Protein AF-A0A2V0NTJ4-F1 (afdb_monomer)

Organism: NCBI:txid307507

InterPro domains:
  IPR021825 Protein RETICULATA-related [PF11891] (98-276)

pLDDT: mean 82.0, std 16.99, range [25.09, 96.56]

Secondary structure (DSSP, 8-state):
----PPPPPPPPPPPPPPP--------PPPPPPPP-HHHHHHHHHHHHHHT--GGGS-HHHHHHHHTT-S-HHHHHHHHHHHTSHHHHHHTTSHHHHHHHHH-TTHHHHHHHHHHHHHHHHHHHHHHHHGGGGGGGHHHHHHHHHHHHHHHHHHHHTTS-----S-----TT-HHHHHTTT--SSTTPPPPTTPPPPPHHHHHHHHHHHHHHHHHHHHHHHHHHHHHHHHHHHHHHHH-TT---SSPPP-HHHHHHHHHHHIIIIIHHHHIIIIIIIIIIIIHHHSTT-HHHHHHHHHHHHHHHHHHHHHHHHHHHHHTTSS---

Structure (mmCIF, N/CA/C/O backbone):
data_AF-A0A2V0NTJ4-F1
#
_entry.id   AF-A0A2V0NTJ4-F1
#
loop_
_atom_site.group_PDB
_atom_site.id
_atom_site.type_symbol
_atom_site.label_atom_id
_atom_site.label_alt_id
_atom_site.label_comp_id
_atom_site.label_asym_id
_atom_site.label_entity_id
_atom_site.label_seq_id
_atom_site.pdbx_PDB_ins_code
_atom_site.Cartn_x
_atom_site.Cartn_y
_atom_site.Cartn_z
_atom_site.occupancy
_atom_site.B_iso_or_equiv
_atom_site.auth_seq_id
_atom_site.auth_comp_id
_atom_site.auth_asym_id
_atom_site.auth_atom_id
_atom_site.pdbx_PDB_model_num
ATOM 1 N N . MET A 1 1 ? 5.589 -45.310 86.024 1.00 44.72 1 MET A N 1
ATOM 2 C CA . MET A 1 1 ? 6.482 -45.064 84.869 1.00 44.72 1 MET A CA 1
ATOM 3 C C . MET A 1 1 ? 6.056 -45.963 83.715 1.00 44.72 1 MET A C 1
ATOM 5 O O . MET A 1 1 ? 6.355 -47.148 83.756 1.00 44.72 1 MET A O 1
ATOM 9 N N . ARG A 1 2 ? 5.318 -45.419 82.741 1.00 39.56 2 ARG A N 1
ATOM 10 C CA . ARG A 1 2 ? 5.508 -45.586 81.286 1.00 39.56 2 ARG A CA 1
ATOM 11 C C . ARG A 1 2 ? 4.291 -45.001 80.568 1.00 39.56 2 ARG A C 1
ATOM 13 O O . ARG A 1 2 ? 3.161 -45.425 80.766 1.00 39.56 2 ARG A O 1
ATOM 20 N N . ASP A 1 3 ? 4.610 -43.956 79.826 1.00 37.56 3 ASP A N 1
ATOM 21 C CA . ASP A 1 3 ? 3.784 -43.075 79.018 1.00 37.56 3 ASP A CA 1
ATOM 22 C C . ASP A 1 3 ? 3.406 -43.775 77.696 1.00 37.56 3 ASP A C 1
ATOM 24 O O . ASP A 1 3 ? 4.256 -44.403 77.057 1.00 37.56 3 ASP A O 1
ATOM 28 N N . HIS A 1 4 ? 2.132 -43.707 77.303 1.00 44.69 4 HIS A N 1
ATOM 29 C CA . HIS A 1 4 ? 1.614 -44.261 76.049 1.00 44.69 4 HIS A CA 1
ATOM 30 C C . HIS A 1 4 ? 0.947 -43.155 75.227 1.00 44.69 4 HIS A C 1
ATOM 32 O O . HIS A 1 4 ? -0.274 -43.032 75.166 1.00 44.69 4 HIS A O 1
ATOM 38 N N . SER A 1 5 ? 1.782 -42.375 74.544 1.00 50.34 5 SER A N 1
ATOM 39 C CA . SER A 1 5 ? 1.371 -41.532 73.420 1.00 50.34 5 SER A CA 1
ATOM 40 C C . SER A 1 5 ? 1.322 -42.359 72.115 1.00 50.34 5 SER A C 1
ATOM 42 O O . SER A 1 5 ? 2.284 -43.081 71.827 1.00 50.34 5 SER A O 1
ATOM 44 N N . PRO A 1 6 ? 0.255 -42.284 71.290 1.00 50.00 6 PRO A N 1
ATOM 45 C CA . PRO A 1 6 ? 0.184 -42.992 70.009 1.00 50.00 6 PRO A CA 1
ATOM 46 C C . PRO A 1 6 ? 0.992 -42.290 68.901 1.00 50.00 6 PRO A C 1
ATOM 48 O O . PRO A 1 6 ? 0.957 -41.069 68.761 1.00 50.00 6 PRO A O 1
ATOM 51 N N . ARG A 1 7 ? 1.691 -43.077 68.071 1.00 53.75 7 ARG A N 1
ATOM 52 C CA . ARG A 1 7 ? 2.447 -42.615 66.888 1.00 53.75 7 ARG A CA 1
ATOM 53 C C . ARG A 1 7 ? 1.518 -42.222 65.716 1.00 53.75 7 ARG A C 1
ATOM 55 O O . ARG A 1 7 ? 0.479 -42.861 65.542 1.00 53.75 7 ARG A O 1
ATOM 62 N N . PRO A 1 8 ? 1.899 -41.247 64.866 1.00 44.72 8 PRO A N 1
ATOM 63 C CA . PRO A 1 8 ? 1.116 -40.837 63.696 1.00 44.72 8 PRO A CA 1
ATOM 64 C C . PRO A 1 8 ? 1.224 -41.830 62.518 1.00 44.72 8 PRO A C 1
ATOM 66 O O . PRO A 1 8 ? 2.236 -42.509 62.345 1.00 44.72 8 PRO A O 1
ATOM 69 N N . ARG A 1 9 ? 0.158 -41.907 61.705 1.00 54.16 9 ARG A N 1
ATOM 70 C CA . ARG A 1 9 ? 0.038 -42.761 60.503 1.00 54.16 9 ARG A CA 1
ATOM 71 C C . ARG A 1 9 ? 0.874 -42.227 59.319 1.00 54.16 9 ARG A C 1
ATOM 73 O O . ARG A 1 9 ? 1.017 -41.012 59.198 1.00 54.16 9 ARG A O 1
ATOM 80 N N . PRO A 1 10 ? 1.377 -43.100 58.422 1.00 44.47 10 PRO A N 1
ATOM 81 C CA . PRO A 1 10 ? 2.147 -42.694 57.243 1.00 44.47 10 PRO A CA 1
ATOM 82 C C . PRO A 1 10 ? 1.280 -42.022 56.163 1.00 44.47 10 PRO A C 1
ATOM 84 O O . PRO A 1 10 ? 0.114 -42.371 55.976 1.00 44.47 10 PRO A O 1
ATOM 87 N N . ALA A 1 11 ? 1.873 -41.059 55.452 1.00 47.47 11 ALA A N 1
ATOM 88 C CA . ALA A 1 11 ? 1.247 -40.286 54.379 1.00 47.47 11 ALA A CA 1
ATOM 89 C C . ALA A 1 11 ? 1.015 -41.118 53.101 1.00 47.47 11 ALA A C 1
ATOM 91 O O . ALA A 1 11 ? 1.824 -41.974 52.745 1.00 47.47 11 ALA A O 1
ATOM 92 N N . ALA A 1 12 ? -0.093 -40.840 52.407 1.00 50.81 12 ALA A N 1
ATOM 93 C CA . ALA A 1 12 ? -0.475 -41.482 51.150 1.00 50.81 12 ALA A CA 1
ATOM 94 C C . ALA A 1 12 ? 0.414 -41.029 49.966 1.00 50.81 12 ALA A C 1
ATOM 96 O O . ALA A 1 12 ? 0.868 -39.882 49.953 1.00 50.81 12 ALA A O 1
ATOM 97 N N . PRO A 1 13 ? 0.655 -41.894 48.959 1.00 47.59 13 PRO A N 1
ATOM 98 C CA . PRO A 1 13 ? 1.477 -41.554 47.798 1.00 47.59 13 PRO A CA 1
ATOM 99 C C . PRO A 1 13 ? 0.772 -40.566 46.844 1.00 47.59 13 PRO A C 1
ATOM 101 O O . PRO A 1 13 ? -0.460 -40.553 46.768 1.00 47.59 13 PRO A O 1
ATOM 104 N N . PRO A 1 14 ? 1.531 -39.744 46.091 1.00 45.75 14 PRO A N 1
ATOM 105 C CA . PRO A 1 14 ? 0.965 -38.765 45.167 1.00 45.75 14 PRO A CA 1
ATOM 106 C C . PRO A 1 14 ? 0.351 -39.431 43.918 1.00 45.75 14 PRO A C 1
ATOM 108 O O . PRO A 1 14 ? 0.793 -40.509 43.512 1.00 45.75 14 PRO A O 1
ATOM 111 N N . PRO A 1 15 ? -0.648 -38.791 43.277 1.00 40.62 15 PRO A N 1
ATOM 112 C CA . PRO A 1 15 ? -1.321 -39.345 42.105 1.00 40.62 15 PRO A CA 1
ATOM 113 C C . PRO A 1 15 ? -0.419 -39.384 40.854 1.00 40.62 15 PRO A C 1
ATOM 115 O O . PRO A 1 15 ? 0.510 -38.578 40.727 1.00 40.62 15 PRO A O 1
ATOM 118 N N . PRO A 1 16 ? -0.693 -40.301 39.905 1.00 35.81 16 PRO A N 1
ATOM 119 C CA . PRO A 1 16 ? 0.143 -40.508 38.727 1.00 35.81 16 PRO A CA 1
ATOM 120 C C . PRO A 1 16 ? 0.085 -39.323 37.751 1.00 35.81 16 PRO A C 1
ATOM 122 O O . PRO A 1 16 ? -0.973 -38.760 37.473 1.00 35.81 16 PRO A O 1
ATOM 125 N N . ARG A 1 17 ? 1.251 -38.976 37.189 1.00 33.53 17 ARG A N 1
ATOM 126 C CA . ARG A 1 17 ? 1.402 -38.014 36.087 1.00 33.53 17 ARG A CA 1
ATOM 127 C C . ARG A 1 17 ? 0.717 -38.556 34.829 1.00 33.53 17 ARG A C 1
ATOM 129 O O . ARG A 1 17 ? 1.133 -39.585 34.302 1.00 33.53 17 ARG A O 1
ATOM 136 N N . ALA A 1 18 ? -0.291 -37.843 34.330 1.00 34.22 18 ALA A N 1
ATOM 137 C CA . ALA A 1 18 ? -0.890 -38.125 33.032 1.00 34.22 18 ALA A CA 1
ATOM 138 C C . ALA A 1 18 ? 0.115 -37.813 31.912 1.00 34.22 18 ALA A C 1
ATOM 140 O O . ALA A 1 18 ? 0.613 -36.692 31.791 1.00 34.22 18 ALA A O 1
ATOM 141 N N . ALA A 1 19 ? 0.425 -38.839 31.124 1.00 30.67 19 ALA A N 1
ATOM 142 C CA . ALA A 1 19 ? 1.240 -38.762 29.928 1.00 30.67 19 ALA A CA 1
ATOM 143 C C . ALA A 1 19 ? 0.532 -37.942 28.838 1.00 30.67 19 ALA A C 1
ATOM 145 O O . ALA A 1 19 ? -0.662 -38.103 28.586 1.00 30.67 19 ALA A O 1
ATOM 146 N N . SER A 1 20 ? 1.293 -37.079 28.170 1.00 31.23 20 SER A N 1
ATOM 147 C CA . SER A 1 20 ? 0.878 -36.337 26.986 1.00 31.23 20 SER A CA 1
ATOM 148 C C . SER A 1 20 ? 0.765 -37.273 25.781 1.00 31.23 20 SER A C 1
ATOM 150 O O . SER A 1 20 ? 1.769 -37.593 25.143 1.00 31.23 20 SER A O 1
ATOM 152 N N . SER A 1 21 ? -0.451 -37.690 25.437 1.00 30.53 21 SER A N 1
ATOM 153 C CA . SER A 1 21 ? -0.757 -38.238 24.115 1.00 30.53 21 SER A CA 1
ATOM 154 C C . SER A 1 21 ? -1.102 -37.091 23.166 1.00 30.53 21 SER A C 1
ATOM 156 O O . SER A 1 21 ? -2.160 -36.469 23.278 1.00 30.53 21 SER A O 1
ATOM 158 N N . GLY A 1 22 ? -0.184 -36.798 22.245 1.00 32.66 22 GLY A N 1
ATOM 159 C CA . GLY A 1 22 ? -0.411 -35.884 21.136 1.00 32.66 22 GLY A CA 1
ATOM 160 C C . GLY A 1 22 ? -1.493 -36.420 20.202 1.00 32.66 22 GLY A C 1
ATOM 161 O O . GLY A 1 22 ? -1.327 -37.463 19.579 1.00 32.66 22 GLY A O 1
ATOM 162 N N . GLY A 1 23 ? -2.591 -35.678 20.102 1.00 25.09 23 GLY A N 1
ATOM 163 C CA . GLY A 1 23 ? -3.586 -35.800 19.047 1.00 25.09 23 GLY A CA 1
ATOM 164 C C . GLY A 1 23 ? -3.754 -34.428 18.412 1.00 25.09 23 GLY A C 1
ATOM 165 O O . GLY A 1 23 ? -4.212 -33.494 19.067 1.00 25.09 23 GLY A O 1
ATOM 166 N N . ALA A 1 24 ? -3.325 -34.294 17.159 1.00 32.03 24 ALA A N 1
ATOM 167 C CA . ALA A 1 24 ? -3.489 -33.088 16.364 1.00 32.03 24 ALA A CA 1
ATOM 168 C C . ALA A 1 24 ? -4.985 -32.837 16.110 1.00 32.03 24 ALA A C 1
ATOM 170 O O . ALA A 1 24 ? -5.571 -33.370 15.171 1.00 32.03 24 ALA A O 1
ATOM 171 N N . ALA A 1 25 ? -5.613 -32.036 16.970 1.00 28.50 25 ALA A N 1
ATOM 172 C CA . ALA A 1 25 ? -6.934 -31.490 16.714 1.00 28.50 25 ALA A CA 1
ATOM 173 C C . ALA A 1 25 ? -6.793 -30.370 15.677 1.00 28.50 25 ALA A C 1
ATOM 175 O O . ALA A 1 25 ? -6.191 -29.327 15.940 1.00 28.50 25 ALA A O 1
ATOM 176 N N . ALA A 1 26 ? -7.328 -30.614 14.481 1.00 32.25 26 ALA A N 1
ATOM 177 C CA . ALA A 1 26 ? -7.525 -29.603 13.456 1.00 32.25 26 ALA A CA 1
ATOM 178 C C . ALA A 1 26 ? -8.232 -28.389 14.078 1.00 32.25 26 ALA A C 1
ATOM 180 O O . ALA A 1 26 ? -9.302 -28.523 14.673 1.00 32.25 26 ALA A O 1
ATOM 181 N N . GLY A 1 27 ? -7.596 -27.220 13.976 1.00 28.92 27 GLY A N 1
ATOM 182 C CA . GLY A 1 27 ? -8.078 -25.976 14.560 1.00 28.92 27 GLY A CA 1
ATOM 183 C C . GLY A 1 27 ? -9.465 -25.628 14.036 1.00 28.92 27 GLY A C 1
ATOM 184 O O . GLY A 1 27 ? -9.616 -25.170 12.905 1.00 28.92 27 GLY A O 1
ATOM 185 N N . ALA A 1 28 ? -10.477 -25.839 14.876 1.00 30.61 28 ALA A N 1
ATOM 186 C CA . ALA A 1 28 ? -11.770 -25.207 14.714 1.00 30.61 28 ALA A CA 1
ATOM 187 C C . ALA A 1 28 ? -11.534 -23.694 14.677 1.00 30.61 28 ALA A C 1
ATOM 189 O O . ALA A 1 28 ? -10.907 -23.139 15.583 1.00 30.61 28 ALA A O 1
ATOM 190 N N . ALA A 1 29 ? -11.990 -23.043 13.606 1.00 33.31 29 ALA A N 1
ATOM 191 C CA . ALA A 1 29 ? -11.986 -21.594 13.506 1.00 33.31 29 ALA A CA 1
ATOM 192 C C . ALA A 1 29 ? -12.602 -21.026 14.790 1.00 33.31 29 ALA A C 1
ATOM 194 O O . ALA A 1 29 ? -13.743 -21.355 15.124 1.00 33.31 29 ALA A O 1
ATOM 195 N N . ALA A 1 30 ? -11.823 -20.238 15.533 1.00 33.78 30 ALA A N 1
ATOM 196 C CA . ALA A 1 30 ? -12.308 -19.579 16.732 1.00 33.78 30 ALA A CA 1
ATOM 197 C C . ALA A 1 30 ? -13.546 -18.764 16.346 1.00 33.78 30 ALA A C 1
ATOM 199 O O . ALA A 1 30 ? -13.474 -17.879 15.489 1.00 33.78 30 ALA A O 1
ATOM 200 N N . ALA A 1 31 ? -14.689 -19.114 16.937 1.00 32.94 31 ALA A N 1
ATOM 201 C CA . ALA A 1 31 ? -15.906 -18.337 16.796 1.00 32.94 31 ALA A CA 1
ATOM 202 C C . ALA A 1 31 ? -15.617 -16.882 17.211 1.00 32.94 31 ALA A C 1
ATOM 204 O O . ALA A 1 31 ? -14.805 -16.666 18.121 1.00 32.94 31 ALA A O 1
ATOM 205 N N . PRO A 1 32 ? -16.244 -15.884 16.561 1.00 42.78 32 PRO A N 1
ATOM 206 C CA . PRO A 1 32 ? -16.115 -14.497 16.987 1.00 42.78 32 PRO A CA 1
ATOM 207 C C . PRO A 1 32 ? -16.419 -14.399 18.485 1.00 42.78 32 PRO A C 1
ATOM 209 O O . PRO A 1 32 ? -17.327 -15.071 18.983 1.00 42.78 32 PRO A O 1
ATOM 212 N N . ALA A 1 33 ? -15.621 -13.603 19.204 1.00 47.44 33 ALA A N 1
ATOM 213 C CA . ALA A 1 33 ? -15.800 -13.395 20.635 1.00 47.44 33 ALA A CA 1
ATOM 214 C C . ALA A 1 33 ? -17.271 -13.035 20.930 1.00 47.44 33 ALA A C 1
ATOM 216 O O . ALA A 1 33 ? -17.878 -12.296 20.147 1.00 47.44 33 ALA A O 1
ATOM 217 N N . PRO A 1 34 ? -17.865 -13.560 22.017 1.00 46.47 34 PRO A N 1
ATOM 218 C CA . PRO A 1 34 ? -19.267 -13.314 22.317 1.00 46.47 34 PRO A CA 1
ATOM 219 C C . PRO A 1 34 ? -19.528 -11.810 22.424 1.00 46.47 34 PRO A C 1
ATOM 221 O O . PRO A 1 34 ? -18.776 -11.081 23.076 1.00 46.47 34 PRO A O 1
ATOM 224 N N . ALA A 1 35 ? -20.601 -11.366 21.767 1.00 52.41 35 ALA A N 1
ATOM 225 C CA . ALA A 1 35 ? -21.048 -9.982 21.765 1.00 52.41 35 ALA A CA 1
ATOM 226 C C . ALA A 1 35 ? -21.174 -9.463 23.202 1.00 52.41 35 ALA A C 1
ATOM 228 O O . ALA A 1 35 ? -21.879 -10.048 24.030 1.00 52.41 35 ALA A O 1
ATOM 229 N N . ARG A 1 36 ? -20.507 -8.349 23.509 1.00 63.25 36 ARG A N 1
ATOM 230 C CA . ARG A 1 36 ? -20.641 -7.711 24.818 1.00 63.25 36 ARG A CA 1
ATOM 231 C C . ARG A 1 36 ? -21.935 -6.909 24.832 1.00 63.25 36 ARG A C 1
ATOM 233 O O . ARG A 1 36 ? -22.029 -5.821 24.277 1.00 63.25 36 ARG A O 1
ATOM 240 N N . GLN A 1 37 ? -22.941 -7.456 25.502 1.00 62.06 37 GLN A N 1
ATOM 241 C CA . GLN A 1 37 ? -24.215 -6.795 25.786 1.00 62.06 37 GLN A CA 1
ATOM 242 C C . GLN A 1 37 ? -24.090 -5.323 26.260 1.00 62.06 37 GLN A C 1
ATOM 244 O O . GLN A 1 37 ? -24.872 -4.503 25.774 1.00 62.06 37 GLN A O 1
ATOM 249 N N . PRO A 1 38 ? -23.109 -4.936 27.113 1.00 66.38 38 PRO A N 1
ATOM 250 C CA . PRO A 1 38 ? -22.900 -3.527 27.472 1.00 66.38 38 PRO A CA 1
ATOM 251 C C . PRO A 1 38 ? -22.469 -2.631 26.298 1.00 66.38 38 PRO A C 1
ATOM 253 O O . PRO A 1 38 ? -22.935 -1.496 26.211 1.00 66.38 38 PRO A O 1
ATOM 256 N N . ASP A 1 39 ? -21.661 -3.132 25.360 1.00 76.25 39 ASP A N 1
ATOM 257 C CA . ASP A 1 39 ? -21.191 -2.342 24.211 1.00 76.25 39 ASP A CA 1
ATOM 258 C C . ASP A 1 39 ? -22.338 -2.049 23.236 1.00 76.25 39 ASP A C 1
ATOM 260 O O . ASP A 1 39 ? -22.452 -0.939 22.716 1.00 76.25 39 ASP A O 1
ATOM 264 N N . ARG A 1 40 ? -23.259 -3.008 23.067 1.00 78.31 40 ARG A N 1
ATOM 265 C CA . ARG A 1 40 ? -24.470 -2.830 22.253 1.00 78.31 40 ARG A CA 1
ATOM 266 C C . ARG A 1 40 ? -25.403 -1.763 22.832 1.00 78.31 40 ARG A C 1
ATOM 268 O O . ARG A 1 40 ? -25.917 -0.931 22.087 1.00 78.31 40 ARG A O 1
ATOM 275 N N . ALA A 1 41 ? -25.615 -1.771 24.149 1.00 82.00 41 ALA A N 1
ATOM 276 C CA . ALA A 1 41 ? -26.451 -0.775 24.819 1.00 82.00 41 ALA A CA 1
ATOM 277 C C . ALA A 1 41 ? -25.835 0.633 24.737 1.00 82.00 41 ALA A C 1
ATOM 279 O O . ALA A 1 41 ? -26.536 1.600 24.436 1.00 82.00 41 ALA A O 1
ATOM 280 N N . ALA A 1 42 ? -24.518 0.745 24.934 1.00 84.62 42 ALA A N 1
ATOM 281 C CA . ALA A 1 42 ? -23.805 2.014 24.837 1.00 84.62 42 ALA A CA 1
ATOM 282 C C . ALA A 1 42 ? -23.784 2.574 23.402 1.00 84.62 42 ALA A C 1
ATOM 284 O O . ALA A 1 42 ? -24.001 3.772 23.207 1.00 84.62 42 ALA A O 1
ATOM 285 N N . ALA A 1 43 ? -23.589 1.722 22.390 1.00 84.12 43 ALA A N 1
ATOM 286 C CA . ALA A 1 43 ? -23.671 2.124 20.986 1.00 84.12 43 ALA A CA 1
ATOM 287 C C . ALA A 1 43 ? -25.087 2.599 20.610 1.00 84.12 43 ALA A C 1
ATOM 289 O O . ALA A 1 43 ? -25.235 3.636 19.964 1.00 84.12 43 ALA A O 1
ATOM 290 N N . ALA A 1 44 ? -26.135 1.906 21.073 1.00 85.94 44 ALA A N 1
ATOM 291 C CA . ALA A 1 44 ? -27.523 2.320 20.858 1.00 85.94 44 ALA A CA 1
ATOM 292 C C . ALA A 1 44 ? -27.843 3.675 21.514 1.00 85.94 44 ALA A C 1
ATOM 294 O O . ALA A 1 44 ? -28.480 4.526 20.890 1.00 85.94 44 ALA A O 1
ATOM 295 N N . ALA A 1 45 ? -27.354 3.913 22.735 1.00 87.62 45 ALA A N 1
ATOM 296 C CA . ALA A 1 45 ? -27.506 5.199 23.413 1.00 87.62 45 ALA A CA 1
ATOM 297 C C . ALA A 1 45 ? -26.809 6.341 22.652 1.00 87.62 45 ALA A C 1
ATOM 299 O O . ALA A 1 45 ? -27.368 7.432 22.523 1.00 87.62 45 ALA A O 1
ATOM 300 N N . LEU A 1 46 ? -25.616 6.090 22.098 1.00 89.19 46 LEU A N 1
ATOM 301 C CA . LEU A 1 46 ? -24.911 7.066 21.268 1.00 89.19 46 LEU A CA 1
ATOM 302 C C . LEU A 1 46 ? -25.671 7.365 19.965 1.00 89.19 46 LEU A C 1
ATOM 304 O O . LEU A 1 46 ? -25.841 8.535 19.627 1.00 89.19 46 LEU A O 1
ATOM 308 N N . MET A 1 47 ? -26.179 6.343 19.269 1.00 90.94 47 MET A N 1
ATOM 309 C CA . MET A 1 47 ? -27.007 6.522 18.066 1.00 90.94 47 MET A CA 1
ATOM 310 C C . MET A 1 47 ? -28.256 7.363 18.350 1.00 90.94 47 MET A C 1
ATOM 312 O O . MET A 1 47 ? -28.552 8.294 17.599 1.00 90.94 47 MET A O 1
ATOM 316 N N . ALA A 1 48 ? -28.943 7.091 19.466 1.00 89.31 48 ALA A N 1
ATOM 317 C CA . ALA A 1 48 ? -30.10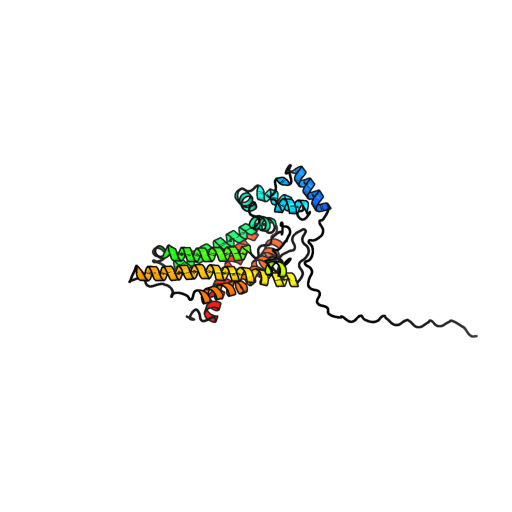5 7.863 19.899 1.00 89.31 48 ALA A CA 1
ATOM 318 C C . ALA A 1 48 ? -29.745 9.328 20.194 1.00 89.31 48 ALA A C 1
ATOM 320 O O . ALA A 1 48 ? -30.452 10.232 19.757 1.00 89.31 48 ALA A O 1
ATOM 321 N N . ARG A 1 49 ? -28.612 9.577 20.867 1.00 90.75 49 ARG A N 1
ATOM 322 C CA . ARG A 1 49 ? -28.128 10.933 21.176 1.00 90.75 49 ARG A CA 1
ATOM 323 C C . ARG A 1 49 ? -27.805 11.748 19.923 1.00 90.75 49 ARG A C 1
ATOM 325 O O . ARG A 1 49 ? -28.051 12.947 19.902 1.00 90.75 49 ARG A O 1
ATOM 332 N N . VAL A 1 50 ? -27.234 11.110 18.903 1.00 89.38 50 VAL A N 1
ATOM 333 C CA . VAL A 1 50 ? -26.859 11.764 17.635 1.00 89.38 50 VAL A CA 1
ATOM 334 C C . VAL A 1 50 ? -28.038 11.793 16.644 1.00 89.38 50 VAL A C 1
ATOM 336 O O . VAL A 1 50 ? -27.948 12.410 15.587 1.00 89.38 50 VAL A O 1
ATOM 339 N N . GLY A 1 51 ? -29.164 11.148 16.971 1.00 87.88 51 GLY A N 1
ATOM 340 C CA . GLY A 1 51 ? -30.343 11.082 16.106 1.00 87.88 51 GLY A CA 1
ATOM 341 C C . GLY A 1 51 ? -30.113 10.283 14.819 1.00 87.88 51 GLY A C 1
ATOM 342 O O . GLY A 1 51 ? -30.786 10.521 13.818 1.00 87.88 51 GLY A O 1
ATOM 343 N N . ARG A 1 52 ? -29.148 9.354 14.812 1.00 87.00 52 ARG A N 1
ATOM 344 C CA . ARG A 1 52 ? -28.799 8.549 13.632 1.00 87.00 52 ARG A CA 1
ATOM 345 C C . ARG A 1 52 ? -29.386 7.143 13.759 1.00 87.00 52 ARG A C 1
ATOM 347 O O . ARG A 1 52 ? -28.966 6.404 14.648 1.00 87.00 52 ARG A O 1
ATOM 354 N N . PRO A 1 53 ? -30.330 6.742 12.887 1.00 87.94 53 PRO A N 1
ATOM 355 C CA . PRO A 1 53 ? -30.870 5.389 12.910 1.00 87.94 53 PRO A CA 1
ATOM 356 C C . PRO A 1 53 ? -29.850 4.382 12.364 1.00 87.94 53 PRO A C 1
ATOM 358 O O . PRO A 1 53 ? -29.026 4.719 11.512 1.00 87.94 53 PRO A O 1
ATOM 361 N N . GLU A 1 54 ? -29.953 3.125 12.796 1.00 82.94 54 GLU A N 1
ATOM 362 C CA . GLU A 1 54 ? -29.052 2.036 12.383 1.00 82.94 54 GLU A CA 1
ATOM 363 C C . GLU A 1 54 ? -29.014 1.846 10.853 1.00 82.94 54 GLU A C 1
ATOM 365 O O . GLU A 1 54 ? -27.951 1.655 10.268 1.00 82.94 54 GLU A O 1
ATOM 370 N N . GLY A 1 55 ? -30.156 2.014 10.176 1.00 83.50 55 GLY A N 1
ATOM 371 C CA . GLY A 1 55 ? -30.252 1.926 8.713 1.00 83.50 55 GLY A CA 1
ATOM 372 C C . GLY A 1 55 ? -29.576 3.067 7.941 1.00 83.50 55 GLY A C 1
ATOM 373 O O . GLY A 1 55 ? -29.511 3.007 6.718 1.00 83.50 55 GLY A O 1
ATOM 374 N N . SER A 1 56 ? -29.076 4.106 8.624 1.00 87.88 56 SER A N 1
ATOM 375 C CA . SER A 1 56 ? -28.289 5.175 7.987 1.00 87.88 56 SER A CA 1
ATOM 376 C C . SER A 1 56 ? -26.827 4.791 7.751 1.00 87.88 56 SER A C 1
ATOM 378 O O . SER A 1 56 ? -26.115 5.510 7.052 1.00 87.88 56 SER A O 1
ATOM 380 N N . PHE A 1 57 ? -26.372 3.681 8.336 1.00 91.06 57 PHE A N 1
ATOM 381 C CA . PHE A 1 57 ? -25.008 3.195 8.192 1.00 91.06 57 PHE A CA 1
ATOM 382 C C . PHE A 1 57 ? -24.882 2.189 7.037 1.00 91.06 57 PHE A C 1
ATOM 384 O O . PHE A 1 57 ? -25.854 1.518 6.681 1.00 91.06 57 PHE A O 1
ATOM 391 N N . PRO A 1 58 ? -23.676 2.029 6.463 1.00 90.81 58 PRO A N 1
ATOM 392 C CA . PRO A 1 58 ? -23.387 0.957 5.520 1.00 90.81 58 PRO A CA 1
ATOM 393 C C . PRO A 1 58 ? -23.774 -0.427 6.081 1.00 90.81 58 PRO A C 1
ATOM 395 O O . PRO A 1 58 ? -23.572 -0.657 7.277 1.00 90.81 58 PRO A O 1
ATOM 398 N N . PRO A 1 59 ? -24.288 -1.363 5.256 1.00 88.88 59 PRO A N 1
ATOM 399 C CA . PRO A 1 59 ? -24.889 -2.613 5.741 1.00 88.88 59 PRO A CA 1
ATOM 400 C C . PRO A 1 59 ? -23.980 -3.472 6.628 1.00 88.88 59 PRO A C 1
ATOM 402 O O . PRO A 1 59 ? -24.427 -4.058 7.609 1.00 88.88 59 PRO A O 1
ATOM 405 N N . ASP A 1 60 ? -22.694 -3.536 6.299 1.00 86.25 60 ASP A N 1
ATOM 406 C CA . ASP A 1 60 ? -21.666 -4.234 7.072 1.00 86.25 60 ASP A CA 1
ATOM 407 C C . ASP A 1 60 ? -21.395 -3.564 8.425 1.00 86.25 60 ASP A C 1
ATOM 409 O O . ASP A 1 60 ? -21.253 -4.251 9.434 1.00 86.25 60 ASP A O 1
ATOM 413 N N . PHE A 1 61 ? -21.373 -2.229 8.474 1.00 89.12 61 PHE A N 1
ATOM 414 C CA . PHE A 1 61 ? -21.182 -1.488 9.722 1.00 89.12 61 PHE A CA 1
ATOM 415 C C . PHE A 1 61 ? -22.418 -1.588 10.624 1.00 89.12 61 PHE A C 1
ATOM 417 O O . PHE A 1 61 ? -22.281 -1.840 11.819 1.00 89.12 61 PHE A O 1
ATOM 424 N N . ALA A 1 62 ? -23.618 -1.487 10.047 1.00 88.62 62 ALA A N 1
ATOM 425 C CA . ALA A 1 62 ? -24.880 -1.713 10.749 1.00 88.62 62 ALA A CA 1
ATOM 426 C C . ALA A 1 62 ? -24.936 -3.125 11.359 1.00 88.62 62 ALA A C 1
ATOM 428 O O . ALA A 1 62 ? -25.167 -3.277 12.558 1.00 88.62 62 ALA A O 1
ATOM 429 N N . ALA A 1 63 ? -24.604 -4.160 10.578 1.00 86.19 63 ALA A N 1
ATOM 430 C CA . ALA A 1 63 ? -24.537 -5.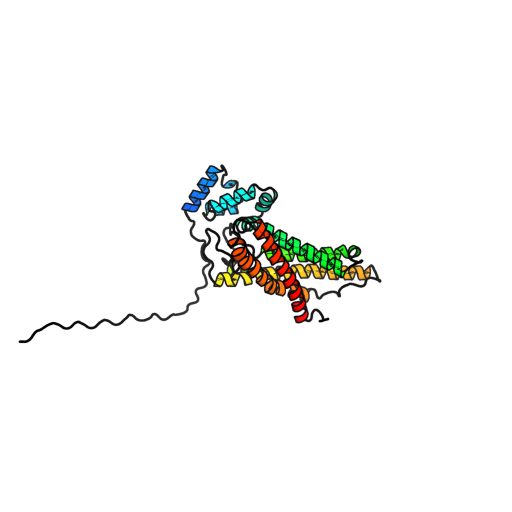536 11.071 1.00 86.19 63 ALA A CA 1
ATOM 431 C C . ALA A 1 63 ? -23.514 -5.708 12.211 1.00 86.19 63 ALA A C 1
ATOM 433 O O . ALA A 1 63 ? -23.763 -6.442 13.172 1.00 86.19 63 ALA A O 1
ATOM 434 N N . ALA A 1 64 ? -22.375 -5.014 12.142 1.00 85.12 64 ALA A N 1
ATOM 435 C CA . ALA A 1 64 ? -21.370 -5.032 13.200 1.00 85.12 64 ALA A CA 1
ATOM 436 C C . ALA A 1 64 ? -21.848 -4.321 14.486 1.00 85.12 64 ALA A C 1
ATOM 438 O O . ALA A 1 64 ? -21.555 -4.803 15.584 1.00 85.12 64 ALA A O 1
ATOM 439 N N . ILE A 1 65 ? -22.628 -3.237 14.374 1.00 86.88 65 ILE A N 1
ATOM 440 C CA . ILE A 1 65 ? -23.303 -2.581 15.510 1.00 86.88 65 ILE A CA 1
ATOM 441 C C . ILE A 1 65 ? -24.335 -3.530 16.133 1.00 86.88 65 ILE A C 1
ATOM 443 O O . ILE A 1 65 ? -24.281 -3.794 17.337 1.00 86.88 65 ILE A O 1
ATOM 447 N N . ALA A 1 66 ? -25.227 -4.110 15.323 1.00 83.94 66 ALA A N 1
ATOM 448 C CA . ALA A 1 66 ? -26.243 -5.059 15.781 1.00 83.94 66 ALA A CA 1
ATOM 449 C C . ALA A 1 66 ? -25.627 -6.271 16.495 1.00 83.94 66 ALA A C 1
ATOM 451 O O . ALA A 1 66 ? -26.134 -6.731 17.523 1.00 83.94 66 ALA A O 1
ATOM 452 N N . GLY A 1 67 ? -24.507 -6.762 15.958 1.00 79.69 67 GLY A N 1
ATOM 453 C CA . GLY A 1 67 ? -23.729 -7.868 16.502 1.00 79.69 67 GLY A CA 1
ATOM 454 C C . GLY A 1 67 ? -22.871 -7.517 17.720 1.00 79.69 67 GLY A C 1
ATOM 455 O O . GLY A 1 67 ? -22.164 -8.395 18.204 1.00 79.69 67 GLY A O 1
ATOM 456 N N . GLY A 1 68 ? -22.890 -6.271 18.211 1.00 78.31 68 GLY A N 1
ATOM 457 C CA . GLY A 1 68 ? -22.101 -5.835 19.369 1.00 78.31 68 GLY A CA 1
ATOM 458 C C . GLY A 1 68 ? -20.584 -5.843 19.140 1.00 78.31 68 GLY A C 1
ATOM 459 O O . GLY A 1 68 ? -19.827 -5.908 20.104 1.00 78.31 68 GLY A O 1
ATOM 460 N N . ARG A 1 69 ? -20.141 -5.813 17.875 1.00 79.19 69 ARG A N 1
ATOM 461 C CA . ARG A 1 69 ? -18.726 -5.714 17.474 1.00 79.19 69 ARG A CA 1
ATOM 462 C C . ARG A 1 69 ? -18.244 -4.263 17.399 1.00 79.19 69 ARG A C 1
ATOM 464 O O . ARG A 1 69 ? -17.044 -4.018 17.441 1.00 79.19 69 ARG A O 1
ATOM 471 N N . VAL A 1 70 ? -19.172 -3.310 17.296 1.00 84.62 70 VAL A N 1
ATOM 472 C CA . VAL A 1 70 ? -18.896 -1.868 17.298 1.00 84.62 70 VAL A CA 1
ATOM 473 C C . VAL A 1 70 ? -19.350 -1.276 18.630 1.00 84.62 70 VAL A C 1
ATOM 475 O O . VAL A 1 70 ? -20.545 -1.205 18.907 1.00 84.62 70 VAL A O 1
ATOM 478 N N . GLY A 1 71 ? -18.387 -0.856 19.450 1.00 84.50 71 GLY A N 1
ATOM 479 C CA . GLY A 1 71 ? -18.639 -0.108 20.683 1.00 84.50 71 GLY A CA 1
ATOM 480 C C . GLY A 1 71 ? -18.838 1.398 20.443 1.00 84.50 71 GLY A C 1
ATOM 481 O O . GLY A 1 71 ? -18.663 1.882 19.319 1.00 84.50 71 GLY A O 1
ATOM 482 N N . PRO A 1 72 ? -19.154 2.172 21.498 1.00 85.25 72 PRO A N 1
ATOM 483 C CA . PRO A 1 72 ? -19.425 3.608 21.390 1.00 85.25 72 PRO A CA 1
ATOM 484 C C . PRO A 1 72 ? -18.228 4.416 20.865 1.00 85.25 72 PRO A C 1
ATOM 486 O O . PRO A 1 72 ? -18.421 5.353 20.098 1.00 85.25 72 PRO A O 1
ATOM 489 N N . GLU A 1 73 ? -16.994 4.042 21.212 1.00 85.69 73 GLU A N 1
ATOM 490 C CA . GLU A 1 73 ? -15.780 4.728 20.738 1.00 85.69 73 GLU A CA 1
ATOM 491 C C . GLU A 1 73 ? -15.589 4.587 19.223 1.00 85.69 73 GLU A C 1
ATOM 493 O O . GLU A 1 73 ? -15.320 5.562 18.522 1.00 85.69 73 GLU A O 1
ATOM 498 N N . LEU A 1 74 ? -15.772 3.370 18.701 1.00 87.31 74 LEU A N 1
ATOM 499 C CA . LEU A 1 74 ? -15.632 3.088 17.274 1.00 87.31 74 LEU A CA 1
ATOM 500 C C . LEU A 1 74 ? -16.761 3.736 16.462 1.00 87.31 74 LEU A C 1
ATOM 502 O O . LEU A 1 74 ? -16.522 4.245 15.368 1.00 87.31 74 LEU A O 1
ATOM 506 N N . LEU A 1 75 ? -17.976 3.762 17.018 1.00 90.31 75 LEU A N 1
ATOM 507 C CA . LEU A 1 75 ? -19.109 4.476 16.438 1.00 90.31 75 LEU A CA 1
ATOM 508 C C . LEU A 1 75 ? -18.871 5.994 16.402 1.00 90.31 75 LEU A C 1
ATOM 510 O O . LEU A 1 75 ? -19.119 6.618 15.374 1.00 90.31 75 LEU A O 1
ATOM 514 N N . GLN A 1 76 ? -18.349 6.590 17.479 1.00 90.88 76 GLN A N 1
ATOM 515 C CA . GLN A 1 76 ? -17.995 8.012 17.492 1.00 90.88 76 GLN A CA 1
ATOM 516 C C . GLN A 1 76 ? -16.944 8.323 16.422 1.00 90.88 76 GLN A C 1
ATOM 518 O O . GLN A 1 76 ? -17.126 9.236 15.622 1.00 90.88 76 GLN A O 1
ATOM 523 N N . ARG A 1 77 ? -15.896 7.498 16.334 1.00 90.19 77 ARG A N 1
ATOM 524 C CA . ARG A 1 77 ? -14.852 7.648 15.317 1.00 90.19 77 ARG A CA 1
ATOM 525 C C . ARG A 1 77 ? -15.398 7.548 13.892 1.00 90.19 77 ARG A C 1
ATOM 527 O O . ARG A 1 77 ? -14.942 8.283 13.021 1.00 90.19 77 ARG A O 1
ATOM 534 N N . TYR A 1 78 ? -16.372 6.671 13.640 1.00 92.88 78 TYR A N 1
ATOM 535 C CA . TYR A 1 78 ? -17.054 6.614 12.345 1.00 92.88 78 TYR A CA 1
ATOM 536 C C . TYR A 1 78 ? -17.720 7.954 12.009 1.00 92.88 78 TYR A C 1
ATOM 538 O O . TYR A 1 78 ? -17.518 8.470 10.912 1.00 92.88 78 TYR A O 1
ATOM 546 N N . LEU A 1 79 ? -18.479 8.526 12.948 1.00 92.94 79 LEU A N 1
ATOM 547 C CA . LEU A 1 79 ? -19.192 9.791 12.747 1.00 92.94 79 LEU A CA 1
ATOM 548 C C . LEU A 1 79 ? -18.222 10.954 12.489 1.00 92.94 79 LEU A C 1
ATOM 550 O O . LEU A 1 79 ? -18.454 11.757 11.584 1.00 92.94 79 LEU A O 1
ATOM 554 N N . ASP A 1 80 ? -17.108 11.001 13.222 1.00 92.31 80 ASP A N 1
ATOM 555 C CA . ASP A 1 80 ? -16.077 12.031 13.059 1.00 92.31 80 ASP A CA 1
ATOM 556 C C . ASP A 1 80 ? -15.401 11.964 11.674 1.00 92.31 80 ASP A C 1
ATOM 558 O O . ASP A 1 80 ? -15.093 12.994 11.069 1.00 92.31 80 ASP A O 1
ATOM 562 N N . LEU A 1 81 ? -15.177 10.751 11.150 1.00 92.62 81 LEU A N 1
ATOM 563 C CA . LEU A 1 81 ? -14.592 10.530 9.822 1.00 92.62 81 LEU A CA 1
ATOM 564 C C . LEU A 1 81 ? -15.600 10.779 8.692 1.00 92.62 81 LEU A C 1
ATOM 566 O O . LEU A 1 81 ? -15.227 11.311 7.646 1.00 92.62 81 LEU A O 1
ATOM 570 N N . GLU A 1 82 ? -16.869 10.414 8.893 1.00 93.06 82 GLU A N 1
ATOM 571 C CA . GLU A 1 82 ? -17.947 10.628 7.920 1.00 93.06 82 GLU A CA 1
ATOM 572 C C . GLU A 1 82 ? -18.198 12.122 7.661 1.00 93.06 82 GLU A C 1
ATOM 574 O O . GLU A 1 82 ? -18.492 12.505 6.530 1.00 93.06 82 GLU A O 1
ATOM 579 N N . GLY A 1 83 ? -18.023 12.975 8.677 1.00 88.62 83 GLY A N 1
ATOM 580 C CA . GLY A 1 83 ? -18.209 14.425 8.560 1.00 88.62 83 GLY A CA 1
ATOM 581 C C . GLY A 1 83 ? -17.193 15.146 7.662 1.00 88.62 83 GLY A C 1
ATOM 582 O O . GLY A 1 83 ? -17.390 16.311 7.321 1.00 88.62 83 GLY A O 1
ATOM 583 N N . GLN A 1 84 ? -16.107 14.485 7.259 1.00 91.94 84 GLN A N 1
ATOM 584 C CA . GLN A 1 84 ? -15.076 15.064 6.396 1.00 91.94 84 GLN A CA 1
ATOM 585 C C . GLN A 1 84 ? -15.380 14.756 4.926 1.00 91.94 84 GLN A C 1
ATOM 587 O O . GLN A 1 84 ? -15.645 13.612 4.583 1.00 91.94 84 GLN A O 1
ATOM 592 N N . LEU A 1 85 ? -15.270 15.734 4.021 1.00 91.75 85 LEU A N 1
ATOM 593 C CA . LEU A 1 85 ? -15.691 15.563 2.619 1.00 91.75 85 LEU A CA 1
ATOM 594 C C . LEU A 1 85 ? -15.015 14.369 1.914 1.00 91.75 85 LEU A C 1
ATOM 596 O O . LEU A 1 85 ? -15.683 13.460 1.424 1.00 91.75 85 LEU A O 1
ATOM 600 N N . VAL A 1 86 ? -13.680 14.366 1.867 1.00 91.38 86 VAL A N 1
ATOM 601 C CA . VAL A 1 86 ? -12.912 13.336 1.146 1.00 91.38 86 VAL A CA 1
ATOM 602 C C . VAL A 1 86 ? -12.925 12.009 1.902 1.00 91.38 86 VAL A C 1
ATOM 604 O O . VAL A 1 86 ? -13.113 10.953 1.300 1.00 91.38 86 VAL A O 1
ATOM 607 N N . VAL A 1 87 ? -12.755 12.046 3.226 1.00 92.81 87 VAL A N 1
ATOM 608 C CA . VAL A 1 87 ? -12.704 10.830 4.048 1.00 92.81 87 VAL A CA 1
ATOM 609 C C . VAL A 1 87 ? -14.079 10.173 4.138 1.00 92.81 87 VAL A C 1
ATOM 611 O O . VAL A 1 87 ? -14.174 8.965 3.954 1.00 92.81 87 VAL A O 1
ATOM 614 N N . GLY A 1 88 ? -15.153 10.941 4.297 1.00 92.56 88 GLY A N 1
ATOM 615 C CA . GLY A 1 88 ? -16.529 10.451 4.255 1.00 92.56 88 GLY A CA 1
ATOM 616 C C . GLY A 1 88 ? -16.882 9.810 2.913 1.00 92.56 88 GLY A C 1
ATOM 617 O O . GLY A 1 88 ? -17.521 8.758 2.880 1.00 92.56 88 GLY A O 1
ATOM 618 N N . TRP A 1 89 ? -16.389 10.357 1.795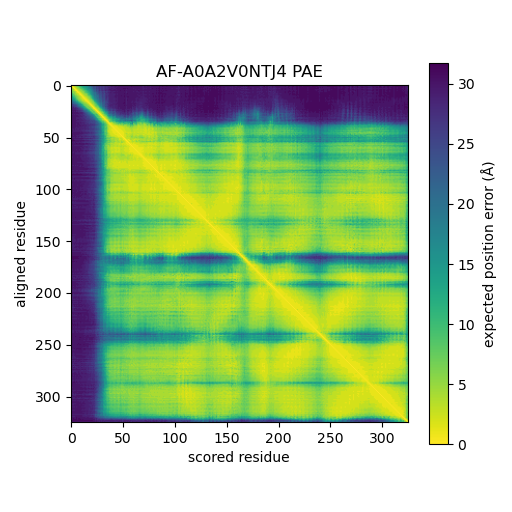 1.00 93.81 89 TRP A N 1
ATOM 619 C CA . TRP A 1 89 ? -16.508 9.689 0.497 1.00 93.81 89 TRP A CA 1
ATOM 620 C C . TRP A 1 89 ? -15.741 8.354 0.456 1.00 93.81 89 TRP A C 1
ATOM 622 O O . TRP A 1 89 ? -16.307 7.345 0.030 1.00 93.81 89 TRP A O 1
ATOM 632 N N . LEU A 1 90 ? -14.500 8.307 0.958 1.00 93.12 90 LEU A N 1
ATOM 633 C CA . LEU A 1 90 ? -13.709 7.068 1.046 1.00 93.12 90 LEU A CA 1
ATOM 634 C C . LEU A 1 90 ? -14.359 6.011 1.953 1.00 93.12 90 LEU A C 1
ATOM 636 O O . LEU A 1 90 ? -14.318 4.821 1.642 1.00 93.12 90 LEU A O 1
ATOM 640 N N . MET A 1 91 ? -15.012 6.431 3.038 1.00 92.44 91 MET A N 1
ATOM 641 C CA . MET A 1 91 ? -15.725 5.562 3.984 1.00 92.44 91 MET A CA 1
ATOM 642 C C . MET A 1 91 ? -16.899 4.802 3.347 1.00 92.44 91 MET A C 1
ATOM 644 O O . MET A 1 91 ? -17.410 3.853 3.945 1.00 92.44 91 MET A O 1
ATOM 648 N N . ARG A 1 92 ? -17.319 5.152 2.123 1.00 90.25 92 ARG A N 1
ATOM 649 C CA . ARG A 1 92 ? -18.307 4.378 1.351 1.00 90.25 92 ARG A CA 1
ATOM 650 C C . ARG A 1 92 ? -17.748 3.036 0.878 1.00 90.25 92 ARG A C 1
ATOM 652 O O . ARG A 1 92 ? -18.514 2.088 0.713 1.00 90.25 92 ARG A O 1
ATOM 659 N N . PHE A 1 93 ? -16.431 2.934 0.704 1.00 90.56 93 PHE A N 1
ATOM 660 C CA . PHE A 1 93 ? -15.760 1.713 0.270 1.00 90.56 93 PHE A CA 1
ATOM 661 C C . PHE A 1 93 ? -15.359 0.861 1.486 1.00 90.56 93 PHE A C 1
ATOM 663 O O . PHE A 1 93 ? -14.603 1.350 2.330 1.00 90.56 93 PHE A O 1
ATOM 670 N N . PRO A 1 94 ? -15.781 -0.417 1.576 1.00 88.44 94 PRO A N 1
ATOM 671 C CA . PRO A 1 94 ? -15.516 -1.259 2.747 1.00 88.44 94 PRO A CA 1
ATOM 672 C C . PRO A 1 94 ? -14.034 -1.333 3.131 1.00 88.44 94 PRO A C 1
ATOM 674 O O . PRO A 1 94 ? -13.679 -1.094 4.280 1.00 88.44 94 PRO A O 1
ATOM 677 N N . GLY A 1 95 ? -13.144 -1.553 2.157 1.00 87.38 95 GLY A N 1
ATOM 678 C CA . GLY A 1 95 ? -11.710 -1.687 2.429 1.00 87.38 95 GLY A CA 1
ATOM 679 C C . GLY A 1 95 ? -11.054 -0.422 2.995 1.00 87.38 95 GLY A C 1
ATOM 680 O O . GLY A 1 95 ? -10.131 -0.533 3.803 1.00 87.38 95 GLY A O 1
ATOM 681 N N . PHE A 1 96 ? -11.526 0.765 2.595 1.00 91.69 96 PHE A N 1
ATOM 682 C CA . PHE A 1 96 ? -11.071 2.034 3.170 1.00 91.69 96 PHE A CA 1
ATOM 683 C C . PHE A 1 96 ? -11.688 2.252 4.546 1.00 91.69 96 PHE A C 1
ATOM 685 O O . PHE A 1 96 ? -10.965 2.585 5.478 1.00 91.69 96 PHE A O 1
ATOM 692 N N . ARG A 1 97 ? -12.995 2.006 4.692 1.00 92.31 97 ARG A N 1
ATOM 693 C CA . ARG A 1 97 ? -13.706 2.139 5.966 1.00 92.31 97 ARG A CA 1
ATOM 694 C C . ARG A 1 97 ? -13.043 1.339 7.082 1.00 92.31 97 ARG A C 1
ATOM 696 O O . ARG A 1 97 ? -12.738 1.899 8.128 1.00 92.31 97 ARG A O 1
ATOM 703 N N . GLU A 1 98 ? -12.755 0.062 6.846 1.00 90.75 98 GLU A N 1
ATOM 704 C CA . GLU A 1 98 ? -12.130 -0.812 7.847 1.00 90.75 98 GLU A CA 1
ATOM 705 C C . GLU A 1 98 ? -10.740 -0.319 8.287 1.00 90.75 98 GLU A C 1
ATOM 707 O O . GLU A 1 98 ? -10.406 -0.421 9.467 1.00 90.75 98 GLU A O 1
ATOM 712 N N . ARG A 1 99 ? -9.947 0.245 7.364 1.00 92.50 99 ARG A N 1
ATOM 713 C CA . ARG A 1 99 ? -8.597 0.778 7.637 1.00 92.50 99 ARG A CA 1
ATOM 714 C C . ARG A 1 99 ? -8.632 2.124 8.334 1.00 92.50 99 ARG A C 1
ATOM 716 O O . ARG A 1 99 ? -7.927 2.312 9.312 1.00 92.50 99 ARG A O 1
ATOM 723 N N . LEU A 1 100 ? -9.469 3.046 7.863 1.00 92.44 100 LEU A N 1
ATOM 724 C CA . LEU A 1 100 ? -9.627 4.383 8.446 1.00 92.44 100 LEU A CA 1
ATOM 725 C C . LEU A 1 100 ? -10.134 4.314 9.889 1.00 92.44 100 LEU A C 1
ATOM 727 O O . LEU A 1 100 ? -9.709 5.089 10.750 1.00 92.44 100 LEU A O 1
ATOM 731 N N . LEU A 1 101 ? -11.022 3.358 10.163 1.00 90.81 101 LEU A N 1
ATOM 732 C CA . LEU A 1 101 ? -11.509 3.082 11.507 1.00 90.81 101 LEU A CA 1
ATOM 733 C C . LEU A 1 101 ? -10.446 2.432 12.393 1.00 90.81 101 LEU A C 1
ATOM 735 O O . LEU A 1 101 ? -10.421 2.714 13.586 1.00 90.81 101 LEU A O 1
ATOM 739 N N . ALA A 1 102 ? -9.567 1.598 11.838 1.00 88.69 102 ALA A N 1
ATOM 740 C CA . ALA A 1 102 ? -8.532 0.896 12.591 1.00 88.69 102 ALA A CA 1
ATOM 741 C C . ALA A 1 102 ? -7.284 1.758 12.844 1.00 88.69 102 ALA A C 1
ATOM 743 O O . ALA A 1 102 ? -6.840 1.880 13.983 1.00 88.69 102 ALA A O 1
ATOM 744 N N . ASP A 1 103 ? -6.762 2.429 11.819 1.00 88.94 103 ASP A N 1
ATOM 745 C CA . ASP A 1 103 ? -5.520 3.203 11.845 1.00 88.94 103 ASP A CA 1
ATOM 746 C C . ASP A 1 103 ? -5.798 4.683 11.510 1.00 88.94 103 ASP A C 1
ATOM 748 O O . ASP A 1 103 ? -6.120 5.018 10.367 1.00 88.94 103 ASP A O 1
ATOM 752 N N . PRO A 1 104 ? -5.703 5.595 12.498 1.00 85.56 104 PRO A N 1
ATOM 753 C CA . PRO A 1 104 ? -6.038 7.006 12.298 1.00 85.56 104 PRO A CA 1
ATOM 754 C C . PRO A 1 104 ? -5.003 7.722 11.424 1.00 85.56 104 PRO A C 1
ATOM 756 O O . PRO A 1 104 ? -5.322 8.717 10.775 1.00 85.56 104 PRO A O 1
ATOM 759 N N . SER A 1 105 ? -3.778 7.200 11.371 1.00 87.75 105 SER A N 1
ATOM 760 C CA . SER A 1 105 ? -2.678 7.733 10.572 1.00 87.75 105 SER A CA 1
ATOM 761 C C . SER A 1 105 ? -2.634 7.123 9.168 1.00 87.75 105 SER A C 1
ATOM 763 O O . SER A 1 105 ? -1.757 7.486 8.384 1.00 87.75 105 SER A O 1
ATOM 765 N N . PHE A 1 106 ? -3.551 6.210 8.823 1.00 92.25 106 PHE A N 1
ATOM 766 C CA . PHE A 1 106 ? -3.496 5.424 7.589 1.00 92.25 106 PHE A CA 1
ATOM 767 C C . PHE A 1 106 ? -3.341 6.282 6.327 1.00 92.25 106 PHE A C 1
ATOM 769 O O . PHE A 1 106 ? -2.441 6.036 5.525 1.00 92.25 106 PHE A O 1
ATOM 776 N N . LEU A 1 107 ? -4.173 7.317 6.152 1.00 93.06 107 LEU A N 1
ATOM 777 C CA . LEU A 1 107 ? -4.095 8.178 4.963 1.00 93.06 107 LEU A CA 1
ATOM 778 C C . LEU A 1 107 ? -2.799 8.974 4.904 1.00 93.06 107 LEU A C 1
ATOM 780 O O . LEU A 1 107 ? -2.273 9.191 3.818 1.00 93.06 107 LEU A O 1
ATOM 784 N N . VAL A 1 108 ? -2.274 9.386 6.057 1.00 92.25 108 VAL A N 1
ATOM 785 C CA . VAL A 1 108 ? -1.002 10.108 6.132 1.00 92.25 108 VAL A CA 1
ATOM 786 C C . VAL A 1 108 ? 0.141 9.179 5.734 1.00 92.25 108 VAL A C 1
ATOM 788 O O . VAL A 1 108 ? 0.917 9.525 4.851 1.00 92.25 108 VAL A O 1
ATOM 791 N N . LYS A 1 109 ? 0.195 7.973 6.309 1.00 92.50 109 LYS A N 1
ATOM 792 C CA . LYS A 1 109 ? 1.167 6.924 5.961 1.00 92.50 109 LYS A CA 1
ATOM 793 C C . LYS A 1 109 ? 1.117 6.580 4.472 1.00 92.50 109 LYS A C 1
ATOM 795 O O . LYS A 1 109 ? 2.154 6.490 3.823 1.00 92.50 109 LYS A O 1
ATOM 800 N N . LEU A 1 110 ? -0.089 6.423 3.925 1.00 94.31 110 LEU A N 1
ATOM 801 C CA . LEU A 1 110 ? -0.304 6.125 2.513 1.00 94.31 110 LEU A CA 1
ATOM 802 C C . LEU A 1 110 ? 0.151 7.277 1.610 1.00 94.31 110 LEU A C 1
ATOM 804 O O . LEU A 1 110 ? 0.853 7.038 0.633 1.00 94.31 110 LEU A O 1
ATOM 808 N N . ALA A 1 111 ? -0.221 8.516 1.940 1.00 94.25 111 ALA A N 1
ATOM 809 C CA . ALA A 1 111 ? 0.165 9.697 1.175 1.00 94.25 111 ALA A CA 1
ATOM 810 C C . ALA A 1 111 ? 1.681 9.925 1.203 1.00 94.25 111 ALA A C 1
ATOM 812 O O . ALA A 1 111 ? 2.266 10.254 0.175 1.00 94.25 111 ALA A O 1
ATOM 813 N N . ILE A 1 112 ? 2.316 9.711 2.359 1.00 94.00 112 ILE A N 1
ATOM 814 C CA . ILE A 1 112 ? 3.772 9.741 2.510 1.00 94.00 112 ILE A CA 1
ATOM 815 C C . ILE A 1 112 ? 4.413 8.703 1.591 1.00 94.00 112 ILE A C 1
ATOM 817 O O . ILE A 1 112 ? 5.283 9.054 0.803 1.00 94.00 112 ILE A O 1
ATOM 821 N N . GLU A 1 113 ? 3.974 7.446 1.666 1.00 93.12 113 GLU A N 1
ATOM 822 C CA . GLU A 1 113 ? 4.576 6.363 0.888 1.00 93.12 113 GLU A CA 1
ATOM 823 C C . GLU A 1 113 ? 4.454 6.602 -0.614 1.00 93.12 113 GLU A C 1
ATOM 825 O O . GLU A 1 113 ? 5.446 6.583 -1.334 1.00 93.12 113 GLU A O 1
ATOM 830 N N . VAL A 1 114 ? 3.238 6.893 -1.075 1.00 94.31 114 VAL A N 1
ATOM 831 C CA . VAL A 1 114 ? 2.957 7.170 -2.484 1.00 94.31 114 VAL A CA 1
ATOM 832 C C . VAL A 1 114 ? 3.694 8.426 -2.951 1.00 94.31 114 VAL A C 1
ATOM 834 O O . VAL A 1 114 ? 4.230 8.450 -4.057 1.00 94.31 114 VAL A O 1
ATOM 837 N N . GLY A 1 115 ? 3.761 9.462 -2.111 1.00 94.06 115 GLY A N 1
ATOM 838 C CA . GLY A 1 115 ? 4.492 10.691 -2.405 1.00 94.06 115 GLY A CA 1
ATOM 839 C C . GLY A 1 115 ? 5.991 10.447 -2.575 1.00 94.06 115 GLY A C 1
ATOM 840 O O . GLY A 1 115 ? 6.566 10.865 -3.579 1.00 94.06 115 GLY A O 1
ATOM 841 N N . ILE A 1 116 ? 6.619 9.723 -1.641 1.00 92.94 116 ILE A N 1
ATOM 842 C CA . ILE A 1 116 ? 8.026 9.307 -1.755 1.00 92.94 116 ILE A CA 1
ATOM 843 C C . ILE A 1 116 ? 8.212 8.467 -3.021 1.00 92.94 116 ILE A C 1
ATOM 845 O O . ILE A 1 116 ? 9.131 8.727 -3.798 1.00 92.94 116 ILE A O 1
ATOM 849 N N . GLY A 1 117 ? 7.336 7.491 -3.249 1.00 90.75 117 GLY A N 1
ATOM 850 C CA . GLY A 1 117 ? 7.347 6.604 -4.406 1.00 90.75 117 GLY A CA 1
ATOM 851 C C . GLY A 1 117 ? 7.382 7.353 -5.732 1.00 90.75 117 GLY A C 1
ATOM 852 O O . GLY A 1 117 ? 8.325 7.214 -6.512 1.00 90.75 117 GLY A O 1
ATOM 853 N N . ILE A 1 118 ? 6.404 8.233 -5.954 1.00 92.81 118 ILE A N 1
ATOM 854 C CA . ILE A 1 118 ? 6.315 9.055 -7.165 1.00 92.81 118 ILE A CA 1
ATOM 855 C C . ILE A 1 118 ? 7.550 9.953 -7.298 1.00 92.81 118 ILE A C 1
ATOM 857 O O . ILE A 1 118 ? 8.204 9.938 -8.340 1.00 92.81 118 ILE A O 1
ATOM 861 N N . CYS A 1 119 ? 7.914 10.706 -6.257 1.00 93.31 119 CYS A N 1
ATOM 862 C CA . CYS A 1 119 ? 9.036 11.647 -6.319 1.00 93.31 119 CYS A CA 1
ATOM 863 C C . CYS A 1 119 ? 10.367 10.947 -6.613 1.00 93.31 119 CYS A C 1
ATOM 865 O O . CYS A 1 119 ? 11.136 11.403 -7.463 1.00 93.31 119 CYS A O 1
ATOM 867 N N . THR A 1 120 ? 10.637 9.825 -5.945 1.00 90.56 120 THR A N 1
ATOM 868 C CA . THR A 1 120 ? 11.882 9.066 -6.128 1.00 90.56 120 THR A CA 1
ATOM 869 C C . THR A 1 120 ? 11.933 8.397 -7.497 1.00 90.56 120 THR A C 1
ATOM 871 O O . THR A 1 120 ? 12.981 8.427 -8.143 1.00 90.56 120 THR A O 1
ATOM 874 N N . LYS A 1 121 ? 10.813 7.855 -7.993 1.00 91.12 121 LYS A N 1
ATOM 875 C CA . LYS A 1 121 ? 10.747 7.254 -9.331 1.00 91.12 121 LYS A CA 1
ATOM 876 C C . LYS A 1 121 ? 10.867 8.283 -10.440 1.00 91.12 121 LYS A C 1
ATOM 878 O O . LYS A 1 121 ? 11.690 8.088 -11.328 1.00 91.12 121 LYS A O 1
ATOM 883 N N . CYS A 1 122 ? 10.137 9.392 -10.361 1.00 92.12 122 CYS A N 1
ATOM 884 C CA . CYS A 1 122 ? 10.257 10.481 -11.329 1.00 92.12 122 CYS A CA 1
ATOM 885 C C . CYS A 1 122 ? 11.684 11.037 -11.363 1.00 92.12 122 CYS A C 1
ATOM 887 O O . CYS A 1 122 ? 12.244 11.203 -12.442 1.00 92.12 122 CYS A O 1
ATOM 889 N N . THR A 1 123 ? 12.303 11.253 -10.196 1.00 92.19 123 THR A N 1
ATOM 890 C CA . THR A 1 123 ? 13.704 11.694 -10.115 1.00 92.19 123 THR A CA 1
ATOM 891 C C . THR A 1 123 ? 14.643 10.680 -10.763 1.00 92.19 123 THR A C 1
ATOM 893 O O . THR A 1 123 ? 15.474 11.057 -11.582 1.00 92.19 123 THR A O 1
ATOM 896 N N . ALA A 1 124 ? 14.494 9.387 -10.459 1.00 88.62 124 ALA A N 1
ATOM 897 C CA . ALA A 1 124 ? 15.341 8.345 -11.033 1.00 88.62 124 ALA A CA 1
ATOM 898 C C . ALA A 1 124 ? 15.207 8.245 -12.562 1.00 88.62 124 ALA A C 1
ATOM 900 O O . ALA A 1 124 ? 16.213 8.093 -13.255 1.00 88.62 124 ALA A O 1
ATOM 901 N N . GLU A 1 125 ? 13.986 8.343 -13.091 1.00 89.44 125 GLU A N 1
ATOM 902 C CA . GLU A 1 125 ? 13.722 8.353 -14.534 1.00 89.44 125 GLU A CA 1
ATOM 903 C C . GLU A 1 125 ? 14.310 9.604 -15.201 1.00 89.44 125 GLU A C 1
ATOM 905 O O . GLU A 1 125 ? 14.976 9.495 -16.231 1.00 89.44 125 GLU A O 1
ATOM 910 N N . LEU A 1 126 ? 14.147 10.780 -14.585 1.00 91.44 126 LEU A N 1
ATOM 911 C CA . LEU A 1 126 ? 14.717 12.034 -15.076 1.00 91.44 126 LEU A CA 1
ATOM 912 C C . LEU A 1 126 ? 16.248 11.984 -15.113 1.00 91.44 126 LEU A C 1
ATOM 914 O O . LEU A 1 126 ? 16.850 12.333 -16.126 1.00 91.44 126 LEU A O 1
ATOM 918 N N . THR A 1 127 ? 16.885 11.500 -14.044 1.00 90.25 127 THR A N 1
ATOM 919 C CA . THR A 1 127 ? 18.347 11.375 -13.971 1.00 90.25 127 THR A CA 1
ATOM 920 C C . THR A 1 127 ? 18.890 10.373 -14.986 1.00 90.25 127 THR A C 1
ATOM 922 O O . THR A 1 127 ? 19.924 10.633 -15.593 1.00 90.25 127 THR A O 1
ATOM 925 N N . LYS A 1 128 ? 18.217 9.233 -15.191 1.00 86.38 128 LYS A N 1
ATOM 926 C CA . LYS A 1 128 ? 18.692 8.202 -16.126 1.00 86.38 128 LYS A CA 1
ATOM 927 C C . LYS A 1 128 ? 18.500 8.578 -17.593 1.00 86.38 128 LYS A C 1
ATOM 929 O O . LYS A 1 128 ? 19.342 8.223 -18.409 1.00 86.38 128 LYS A O 1
ATOM 934 N N . ARG A 1 129 ? 17.397 9.250 -17.930 1.00 86.31 129 ARG A N 1
ATOM 935 C CA . ARG A 1 129 ? 17.045 9.582 -19.322 1.00 86.31 129 ARG A CA 1
ATOM 936 C C . ARG A 1 129 ? 17.594 10.931 -19.771 1.00 86.31 129 ARG A C 1
ATOM 938 O O . ARG A 1 129 ? 17.813 11.128 -20.963 1.00 86.31 129 ARG A O 1
ATOM 945 N N . GLY A 1 130 ? 17.814 11.860 -18.839 1.00 89.94 130 GLY A N 1
ATOM 946 C CA . GLY A 1 130 ? 18.344 13.188 -19.133 1.00 89.94 130 GLY A CA 1
ATOM 947 C C . GLY A 1 130 ? 17.532 13.889 -20.238 1.00 89.94 130 GLY A C 1
ATOM 948 O O . GLY A 1 130 ? 16.315 14.019 -20.092 1.00 89.94 130 GLY A O 1
ATOM 949 N N . PRO A 1 131 ? 18.154 14.300 -21.360 1.00 89.25 131 PRO A N 1
ATOM 950 C CA . PRO A 1 131 ? 17.453 14.956 -22.470 1.00 89.25 131 PRO A CA 1
ATOM 951 C C . PRO A 1 131 ? 16.323 14.127 -23.101 1.00 89.25 131 PRO A C 1
ATOM 953 O O . PRO A 1 131 ? 15.365 14.700 -23.614 1.00 89.25 131 PRO A O 1
ATOM 956 N N . ALA A 1 132 ? 16.399 12.792 -23.044 1.00 83.06 132 ALA A N 1
ATOM 957 C CA . ALA A 1 132 ? 15.393 11.894 -23.621 1.00 83.06 132 ALA A CA 1
ATOM 958 C C . ALA A 1 132 ? 14.142 11.726 -22.738 1.00 83.06 132 ALA A C 1
ATOM 960 O O . ALA A 1 132 ? 13.181 11.072 -23.132 1.00 83.06 132 ALA A O 1
ATOM 961 N N . PHE A 1 133 ? 14.108 12.323 -21.540 1.00 87.94 133 PHE A N 1
ATOM 962 C CA . PHE A 1 133 ? 12.975 12.179 -20.623 1.00 87.94 133 PHE A CA 1
ATOM 963 C C . PHE A 1 133 ? 11.639 12.592 -21.263 1.00 87.94 133 PHE A C 1
ATOM 965 O O . PHE A 1 133 ? 10.648 11.875 -21.144 1.00 87.94 133 PHE A O 1
ATOM 972 N N . GLY A 1 134 ? 11.617 13.721 -21.980 1.00 87.00 134 GLY A N 1
ATOM 973 C CA . GLY A 1 134 ? 10.402 14.235 -22.620 1.00 87.00 134 GLY A CA 1
ATOM 974 C C . GLY A 1 134 ? 9.915 13.393 -23.805 1.00 87.00 134 GLY A C 1
ATOM 975 O O . GLY A 1 134 ? 8.714 13.318 -24.047 1.00 87.00 134 GLY A O 1
ATOM 976 N N . SER A 1 135 ? 10.821 12.729 -24.528 1.00 85.19 135 SER A N 1
ATOM 977 C CA . SER A 1 135 ? 10.477 11.869 -25.668 1.00 85.19 135 SER A CA 1
ATOM 978 C C . SER A 1 135 ? 10.116 10.437 -25.256 1.00 85.19 135 SER A C 1
ATOM 980 O O . SER A 1 135 ? 9.598 9.672 -26.068 1.00 85.19 135 SER A O 1
ATOM 982 N N . GLU A 1 136 ? 10.357 10.060 -24.002 1.00 85.81 136 GLU A N 1
ATOM 983 C CA . GLU A 1 136 ? 10.120 8.718 -23.452 1.00 85.81 136 GLU A CA 1
ATOM 984 C C . GLU A 1 136 ? 9.084 8.716 -22.312 1.00 85.81 136 GLU A C 1
ATOM 986 O O . GLU A 1 136 ? 9.103 7.852 -21.432 1.00 85.81 136 GLU A O 1
ATOM 991 N N . LEU A 1 137 ? 8.163 9.689 -22.313 1.00 87.88 137 LEU A N 1
ATOM 992 C CA . LEU A 1 137 ? 7.144 9.843 -21.265 1.00 87.88 137 LEU A CA 1
ATOM 993 C C . LEU A 1 137 ? 6.201 8.640 -21.129 1.00 87.88 137 LEU A C 1
ATOM 995 O O . LEU A 1 137 ? 5.691 8.396 -20.040 1.00 87.88 137 LEU A O 1
ATOM 999 N N . ASP A 1 138 ? 5.984 7.879 -22.197 1.00 81.81 138 ASP A N 1
ATOM 1000 C CA . ASP A 1 138 ? 5.245 6.613 -22.189 1.00 81.81 138 ASP A CA 1
ATOM 1001 C C . ASP A 1 138 ? 5.903 5.572 -21.270 1.00 81.81 138 ASP A C 1
ATOM 1003 O O . ASP A 1 138 ? 5.240 4.997 -20.402 1.00 81.81 138 ASP A O 1
ATOM 1007 N N . PHE A 1 139 ? 7.218 5.386 -21.388 1.00 82.00 139 PHE A N 1
ATOM 1008 C CA . PHE A 1 139 ? 7.976 4.495 -20.510 1.00 82.00 139 PHE A CA 1
ATOM 1009 C C . PHE A 1 139 ? 8.033 5.008 -19.073 1.00 82.00 139 PHE A C 1
ATOM 1011 O O . PHE A 1 139 ? 7.890 4.229 -18.129 1.00 82.00 139 PHE A O 1
ATOM 1018 N N . VAL A 1 140 ? 8.218 6.320 -18.898 1.00 86.50 140 VAL A N 1
ATOM 1019 C CA . VAL A 1 140 ? 8.223 6.945 -17.569 1.00 86.50 140 VAL A CA 1
ATOM 1020 C C . VAL A 1 140 ? 6.872 6.734 -16.885 1.00 86.50 140 VAL A C 1
ATOM 1022 O O . VAL A 1 140 ? 6.830 6.290 -15.739 1.00 86.50 140 VAL A O 1
ATOM 1025 N N . ALA A 1 141 ? 5.764 6.980 -17.588 1.00 86.50 141 ALA A N 1
ATOM 1026 C CA . ALA A 1 141 ? 4.417 6.806 -17.054 1.00 86.50 141 ALA A CA 1
ATOM 1027 C C . ALA A 1 141 ? 4.136 5.346 -16.665 1.00 86.50 141 ALA A C 1
ATOM 1029 O O . ALA A 1 141 ? 3.612 5.099 -15.577 1.00 86.50 141 ALA A O 1
ATOM 1030 N N . ALA A 1 142 ? 4.530 4.378 -17.501 1.00 82.69 142 ALA A N 1
ATOM 1031 C CA . ALA A 1 142 ? 4.382 2.955 -17.195 1.00 82.69 142 ALA A CA 1
ATOM 1032 C C . ALA A 1 142 ? 5.168 2.550 -15.932 1.00 82.69 142 ALA A C 1
ATOM 1034 O O . ALA A 1 142 ? 4.626 1.884 -15.044 1.00 82.69 142 ALA A O 1
ATOM 1035 N N . ASN A 1 143 ? 6.417 3.009 -15.807 1.00 84.12 143 ASN A N 1
ATOM 1036 C CA . ASN A 1 143 ? 7.271 2.717 -14.653 1.00 84.12 143 ASN A CA 1
ATOM 1037 C C . ASN A 1 143 ? 6.753 3.364 -13.361 1.00 84.12 143 ASN A C 1
ATOM 1039 O O . ASN A 1 143 ? 6.760 2.726 -12.303 1.00 84.12 143 ASN A O 1
ATOM 1043 N N . VAL A 1 144 ? 6.278 4.611 -13.437 1.00 89.00 144 VAL A N 1
ATOM 1044 C CA . VAL A 1 144 ? 5.695 5.329 -12.293 1.00 89.00 144 VAL A CA 1
ATOM 1045 C C . VAL A 1 144 ? 4.390 4.670 -11.843 1.00 89.00 144 VAL A C 1
ATOM 1047 O O . VAL A 1 144 ? 4.197 4.479 -10.644 1.00 89.00 144 VAL A O 1
ATOM 1050 N N . LEU A 1 145 ? 3.521 4.257 -12.771 1.00 86.38 145 LEU A N 1
ATOM 1051 C CA . LEU A 1 145 ? 2.272 3.566 -12.438 1.00 86.38 145 LEU A CA 1
ATOM 1052 C C . LEU A 1 145 ? 2.524 2.231 -11.724 1.00 86.38 145 LEU A C 1
ATOM 1054 O O . LEU A 1 145 ? 1.874 1.931 -10.722 1.00 86.38 145 LEU A O 1
ATOM 1058 N N . MET A 1 146 ? 3.480 1.436 -12.210 1.00 83.12 146 MET A N 1
ATOM 1059 C CA . MET A 1 146 ? 3.851 0.174 -11.565 1.00 83.12 146 MET A CA 1
ATOM 1060 C C . MET A 1 146 ? 4.353 0.405 -10.134 1.00 83.12 146 MET A C 1
ATOM 1062 O O . MET A 1 146 ? 3.951 -0.310 -9.214 1.00 83.12 146 MET A O 1
ATOM 1066 N N . ALA A 1 147 ? 5.207 1.413 -9.939 1.00 86.88 147 ALA A N 1
ATOM 1067 C CA . ALA A 1 147 ? 5.709 1.769 -8.618 1.00 86.88 147 ALA A CA 1
ATOM 1068 C C . ALA A 1 147 ? 4.583 2.227 -7.684 1.00 86.88 147 ALA A C 1
ATOM 1070 O O . ALA A 1 147 ? 4.488 1.733 -6.567 1.00 86.88 147 ALA A O 1
ATOM 1071 N N . LEU A 1 148 ? 3.668 3.065 -8.178 1.00 90.19 148 LEU A N 1
ATOM 1072 C CA . LEU A 1 148 ? 2.511 3.540 -7.425 1.00 90.19 148 LEU A CA 1
ATOM 1073 C C . LEU A 1 148 ? 1.655 2.387 -6.878 1.00 90.19 148 LEU A C 1
ATOM 1075 O O . LEU A 1 148 ? 1.250 2.410 -5.716 1.00 90.19 148 LEU A O 1
ATOM 1079 N N . ILE A 1 149 ? 1.388 1.371 -7.704 1.00 87.25 149 ILE A N 1
ATOM 1080 C CA . ILE A 1 149 ? 0.622 0.188 -7.288 1.00 87.25 149 ILE A CA 1
ATOM 1081 C C . ILE A 1 149 ? 1.371 -0.580 -6.194 1.00 87.25 149 ILE A C 1
ATOM 1083 O O . ILE A 1 149 ? 0.763 -0.984 -5.201 1.00 87.25 149 ILE A O 1
ATOM 1087 N N . ALA A 1 150 ? 2.680 -0.782 -6.359 1.00 86.94 150 ALA A N 1
ATOM 1088 C CA . ALA A 1 150 ? 3.498 -1.486 -5.377 1.00 86.94 150 ALA A CA 1
ATOM 1089 C C . ALA A 1 150 ? 3.543 -0.737 -4.034 1.00 86.94 150 ALA A C 1
ATOM 1091 O O . ALA A 1 150 ? 3.270 -1.338 -2.994 1.00 86.94 150 ALA A O 1
ATOM 1092 N N . ASP A 1 151 ? 3.805 0.569 -4.067 1.00 90.56 151 ASP A N 1
ATOM 1093 C CA . ASP A 1 151 ? 3.892 1.433 -2.888 1.00 90.56 151 ASP A CA 1
ATOM 1094 C C . ASP A 1 151 ? 2.554 1.478 -2.143 1.00 90.56 151 ASP A C 1
ATOM 1096 O O . ASP A 1 151 ? 2.503 1.265 -0.930 1.00 90.56 151 ASP A O 1
ATOM 1100 N N . PHE A 1 152 ? 1.442 1.626 -2.873 1.00 92.19 152 PHE A N 1
ATOM 1101 C CA . PHE A 1 152 ? 0.104 1.528 -2.294 1.00 92.19 152 PHE A CA 1
ATOM 1102 C C . PHE A 1 152 ? -0.099 0.184 -1.584 1.00 92.19 152 PHE A C 1
ATOM 1104 O O . PHE A 1 152 ? -0.543 0.155 -0.437 1.00 92.19 152 PHE A O 1
ATOM 1111 N N . MET A 1 153 ? 0.240 -0.937 -2.230 1.00 89.25 153 MET A N 1
ATOM 1112 C CA . MET A 1 153 ? -0.001 -2.277 -1.678 1.00 89.25 153 MET A CA 1
ATOM 1113 C C . MET A 1 153 ? 0.875 -2.598 -0.462 1.00 89.25 153 MET A C 1
ATOM 1115 O O . MET A 1 153 ? 0.429 -3.323 0.433 1.00 89.25 153 MET A O 1
ATOM 1119 N N . LEU A 1 154 ? 2.077 -2.023 -0.385 1.00 86.44 154 LEU A N 1
ATOM 1120 C CA . LEU A 1 154 ? 2.973 -2.146 0.767 1.00 86.44 154 LEU A CA 1
ATOM 1121 C C . LEU A 1 154 ? 2.446 -1.438 2.016 1.00 86.44 154 LEU A C 1
ATOM 1123 O O . LEU A 1 154 ? 2.730 -1.883 3.126 1.00 86.44 154 LEU A O 1
ATOM 1127 N N . VAL A 1 155 ? 1.642 -0.384 1.859 1.00 89.31 155 VAL A N 1
ATOM 1128 C CA . VAL A 1 155 ? 0.926 0.236 2.986 1.00 89.31 155 VAL A CA 1
ATOM 1129 C C . VAL A 1 155 ? -0.415 -0.442 3.224 1.00 89.31 155 VAL A C 1
ATOM 1131 O O . VAL A 1 155 ? -0.786 -0.707 4.362 1.00 89.31 155 VAL A O 1
ATOM 1134 N N . TRP A 1 156 ? -1.145 -0.747 2.154 1.00 91.12 156 TRP A N 1
ATOM 1135 C CA . TRP A 1 156 ? -2.520 -1.231 2.211 1.00 91.12 156 TRP A CA 1
ATOM 1136 C C . TRP A 1 156 ? -2.660 -2.599 2.877 1.00 91.12 156 TRP A C 1
ATOM 1138 O O . TRP A 1 156 ? -3.608 -2.822 3.636 1.00 91.12 156 TRP A O 1
ATOM 1148 N N . LEU A 1 157 ? -1.762 -3.537 2.564 1.00 87.19 157 LEU A N 1
ATOM 1149 C CA . LEU A 1 157 ? -1.871 -4.916 3.042 1.00 87.19 157 LEU A CA 1
ATOM 1150 C C . LEU A 1 157 ? -1.475 -5.085 4.515 1.00 87.19 157 LEU A C 1
ATOM 1152 O O . LEU A 1 157 ? -2.189 -5.810 5.203 1.00 87.19 157 LEU A O 1
ATOM 1156 N N . PRO A 1 158 ? -0.414 -4.429 5.022 1.00 85.06 158 PRO A N 1
ATOM 1157 C CA . PRO A 1 158 ? -0.072 -4.473 6.442 1.00 85.06 158 PRO A CA 1
ATOM 1158 C C . PRO A 1 158 ? -0.902 -3.527 7.315 1.00 85.06 158 PRO A C 1
ATOM 1160 O O . PRO A 1 158 ? -0.807 -3.617 8.537 1.00 85.06 158 PRO A O 1
ATOM 1163 N N . ALA A 1 159 ? -1.670 -2.604 6.721 1.00 87.31 159 ALA A N 1
ATOM 1164 C CA . ALA A 1 159 ? -2.517 -1.689 7.478 1.00 87.31 159 ALA A CA 1
ATOM 1165 C C . ALA A 1 159 ? -3.550 -2.469 8.313 1.00 87.31 159 ALA A C 1
ATOM 1167 O O . ALA A 1 159 ? -4.261 -3.309 7.750 1.00 87.31 159 ALA A O 1
ATOM 1168 N N . PRO A 1 160 ? -3.671 -2.175 9.621 1.00 85.56 160 PRO A N 1
ATOM 1169 C CA . PRO A 1 160 ? -4.675 -2.788 10.480 1.00 85.56 160 PRO A CA 1
ATOM 1170 C C . PRO A 1 160 ? -6.093 -2.585 9.935 1.00 85.56 160 PRO A C 1
ATOM 1172 O O . PRO A 1 160 ? -6.419 -1.510 9.428 1.00 85.56 160 PRO A O 1
ATOM 1175 N N . THR A 1 161 ? -6.955 -3.590 10.087 1.00 86.56 161 THR A N 1
ATOM 1176 C CA . THR A 1 161 ? -8.377 -3.509 9.724 1.00 86.56 161 THR A CA 1
ATOM 1177 C C . THR A 1 161 ? -9.288 -3.954 10.864 1.00 86.56 161 THR A C 1
ATOM 1179 O O . THR A 1 161 ? -8.928 -4.827 11.656 1.00 86.56 161 THR A O 1
ATOM 1182 N N . PHE A 1 162 ? -10.479 -3.356 10.949 1.00 81.12 162 PHE A N 1
ATOM 1183 C CA . PHE A 1 162 ? -11.597 -3.932 11.698 1.00 81.12 162 PHE A CA 1
ATOM 1184 C C . PHE A 1 162 ? -12.363 -4.888 10.781 1.00 81.12 162 PHE A C 1
ATOM 1186 O O . PHE A 1 162 ? -12.845 -4.467 9.737 1.00 81.12 162 PHE A O 1
ATOM 1193 N N . ALA A 1 163 ? -12.528 -6.154 11.168 1.00 71.62 163 ALA A N 1
ATOM 1194 C CA . ALA A 1 163 ? -13.368 -7.091 10.420 1.00 71.62 163 ALA A CA 1
ATOM 1195 C C . ALA A 1 163 ? -14.859 -6.785 10.671 1.00 71.62 163 ALA A C 1
ATOM 1197 O O . ALA A 1 163 ? -15.473 -7.327 11.594 1.00 71.62 163 ALA A O 1
ATOM 1198 N N . LEU A 1 164 ? -15.435 -5.879 9.874 1.00 67.31 164 LEU A N 1
ATOM 1199 C CA . LEU A 1 164 ? -16.833 -5.452 10.020 1.00 67.31 164 LEU A CA 1
ATOM 1200 C C . LEU A 1 164 ? -17.813 -6.477 9.427 1.00 67.31 164 LEU A C 1
ATOM 1202 O O . LEU A 1 164 ? -18.902 -6.685 9.960 1.00 67.31 164 LEU A O 1
ATOM 1206 N N . GLY A 1 165 ? -17.415 -7.182 8.366 1.00 63.59 165 GLY A N 1
ATOM 1207 C CA . GLY A 1 165 ? -18.208 -8.267 7.781 1.00 63.59 165 GLY A CA 1
ATOM 1208 C C . GLY A 1 165 ? -18.251 -9.538 8.642 1.00 63.59 165 GLY A C 1
ATOM 1209 O O . GLY A 1 165 ? -17.417 -9.748 9.519 1.00 63.59 165 GLY A O 1
ATOM 1210 N N . ASP A 1 166 ? -19.190 -10.442 8.350 1.00 54.56 166 ASP A N 1
ATOM 1211 C CA . ASP A 1 166 ? -19.415 -11.703 9.088 1.00 54.56 166 ASP A CA 1
ATOM 1212 C C . ASP A 1 166 ? -18.283 -12.749 8.986 1.00 54.56 166 ASP A C 1
ATOM 1214 O O . ASP A 1 166 ? -18.480 -13.916 9.320 1.00 54.56 166 ASP A O 1
ATOM 1218 N N . GLY A 1 167 ? -17.087 -12.385 8.513 1.00 55.22 167 GLY A N 1
ATOM 1219 C CA . GLY A 1 167 ? -15.919 -13.275 8.485 1.00 55.22 167 GLY A CA 1
ATOM 1220 C C . GLY A 1 167 ? -16.101 -14.569 7.678 1.00 55.22 167 GLY A C 1
ATOM 1221 O O . GLY A 1 167 ? -15.242 -15.449 7.729 1.00 55.22 167 GLY A O 1
ATOM 1222 N N . ARG A 1 168 ? -17.201 -14.714 6.923 1.00 53.22 168 ARG A N 1
ATOM 1223 C CA . ARG A 1 168 ? -17.461 -15.868 6.059 1.00 53.22 168 ARG A CA 1
ATOM 1224 C C . ARG A 1 168 ? -16.528 -15.809 4.857 1.00 53.22 168 ARG A C 1
ATOM 1226 O O . ARG A 1 168 ? -16.896 -15.322 3.792 1.00 53.22 168 ARG A O 1
ATOM 1233 N N . ALA A 1 169 ? -15.315 -16.324 5.039 1.00 54.91 169 ALA A N 1
ATOM 1234 C CA . ALA A 1 169 ? -14.438 -16.650 3.928 1.00 54.91 169 ALA A CA 1
ATOM 1235 C C . ALA A 1 169 ? -15.215 -17.543 2.949 1.00 54.91 169 ALA A C 1
ATOM 1237 O O . ALA A 1 169 ? -15.843 -18.530 3.351 1.00 54.91 169 ALA A O 1
ATOM 1238 N N . SER A 1 170 ? -15.206 -17.171 1.668 1.00 56.66 170 SER A N 1
ATOM 1239 C CA . SER A 1 170 ? -15.800 -17.986 0.609 1.00 56.66 170 SER A CA 1
ATOM 1240 C C . SER A 1 170 ? -15.261 -19.418 0.699 1.00 56.66 170 SER A C 1
ATOM 1242 O O . SER A 1 170 ? -14.084 -19.624 1.004 1.00 56.66 170 SER A O 1
ATOM 1244 N N . ARG A 1 171 ? -16.084 -20.436 0.396 1.00 59.44 171 ARG A N 1
ATOM 1245 C CA . ARG A 1 171 ? -15.600 -21.836 0.340 1.00 59.44 171 ARG A CA 1
ATOM 1246 C C . ARG A 1 171 ? -14.411 -21.985 -0.621 1.00 59.44 171 ARG A C 1
ATOM 1248 O O . ARG A 1 171 ? -13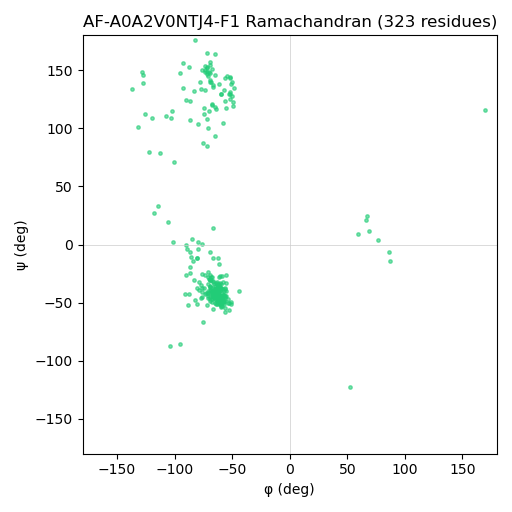.560 -22.849 -0.408 1.00 59.44 171 ARG A O 1
ATOM 1255 N N . PHE A 1 172 ? -14.338 -21.101 -1.614 1.00 70.12 172 PHE A N 1
ATOM 1256 C CA . PHE A 1 172 ? -13.294 -21.024 -2.632 1.00 70.12 172 PHE A CA 1
ATOM 1257 C C . PHE A 1 172 ? -12.044 -20.231 -2.209 1.00 70.12 172 PHE A C 1
ATOM 1259 O O . PHE A 1 172 ? -11.146 -20.072 -3.025 1.00 70.12 172 PHE A O 1
ATOM 1266 N N . ASP A 1 173 ? -11.946 -19.768 -0.956 1.00 72.88 173 ASP A N 1
ATOM 1267 C CA . ASP A 1 173 ? -10.760 -19.076 -0.429 1.00 72.88 173 ASP A CA 1
ATOM 1268 C C . ASP A 1 173 ? -10.047 -19.921 0.652 1.00 72.88 173 ASP A C 1
ATOM 1270 O O . ASP A 1 173 ? -10.246 -19.729 1.858 1.00 72.88 173 ASP A O 1
ATOM 1274 N N . PRO A 1 174 ? -9.253 -20.935 0.255 1.00 75.25 174 PRO A N 1
ATOM 1275 C CA . PRO A 1 174 ? -8.536 -21.791 1.198 1.00 75.25 174 PRO A CA 1
ATOM 1276 C C . PRO A 1 174 ? -7.450 -21.028 1.968 1.00 75.25 174 PRO A C 1
ATOM 1278 O O . PRO A 1 174 ? -7.227 -21.320 3.141 1.00 75.25 174 PRO A O 1
ATOM 1281 N N . LEU A 1 175 ? -6.820 -20.025 1.347 1.00 75.88 175 LEU A N 1
ATOM 1282 C CA . LEU A 1 175 ? -5.807 -19.189 1.993 1.00 75.88 175 LEU A CA 1
ATOM 1283 C C . LEU A 1 175 ? -6.442 -18.261 3.033 1.00 75.88 175 LEU A C 1
ATOM 1285 O O . LEU A 1 175 ? -5.948 -18.173 4.156 1.00 75.88 175 LEU A O 1
ATOM 1289 N N . GLY A 1 176 ? -7.569 -17.624 2.712 1.00 75.69 176 GLY A N 1
ATOM 1290 C CA . GLY A 1 176 ? -8.322 -16.813 3.667 1.00 75.69 176 GLY A CA 1
ATOM 1291 C C . GLY A 1 176 ? -8.792 -17.611 4.880 1.00 75.69 176 GLY A C 1
ATOM 1292 O O . GLY A 1 176 ? -8.773 -17.089 5.992 1.00 75.69 176 GLY A O 1
ATOM 1293 N N . ARG A 1 177 ? -9.130 -18.895 4.696 1.00 78.12 177 ARG A N 1
ATOM 1294 C CA . ARG A 1 177 ? -9.445 -19.810 5.806 1.00 78.12 177 ARG A CA 1
ATOM 1295 C C . ARG A 1 177 ? -8.216 -20.196 6.625 1.00 78.12 177 ARG A C 1
ATOM 1297 O O . ARG A 1 177 ? -8.282 -20.148 7.848 1.00 78.12 177 ARG A O 1
ATOM 1304 N N . ALA A 1 178 ? -7.109 -20.554 5.974 1.00 81.44 178 ALA A N 1
ATOM 1305 C CA . ALA A 1 178 ? -5.878 -20.959 6.658 1.00 81.44 178 ALA A CA 1
ATOM 1306 C C . ALA A 1 178 ? -5.296 -19.839 7.535 1.00 81.44 178 ALA A C 1
ATOM 1308 O O . ALA A 1 178 ? -4.754 -20.108 8.604 1.00 81.44 178 ALA A O 1
ATOM 1309 N N . PHE A 1 179 ? -5.453 -18.584 7.107 1.00 83.88 179 PHE A N 1
ATOM 1310 C CA . PHE A 1 179 ? -4.993 -17.407 7.843 1.00 83.88 179 PHE A CA 1
ATOM 1311 C C . PHE A 1 179 ? -6.132 -16.625 8.512 1.00 83.88 179 PHE A C 1
ATOM 1313 O O . PHE A 1 179 ? -5.962 -15.449 8.851 1.00 83.88 179 PHE A O 1
ATOM 1320 N N . ALA A 1 180 ? -7.294 -17.253 8.717 1.00 79.44 180 ALA A N 1
ATOM 1321 C CA . ALA A 1 180 ? -8.406 -16.627 9.418 1.00 79.44 180 ALA A CA 1
ATOM 1322 C C . ALA A 1 180 ? -7.982 -16.238 10.846 1.00 79.44 180 ALA A C 1
ATOM 1324 O O . ALA A 1 180 ? -7.400 -17.032 11.585 1.00 79.44 180 ALA A O 1
ATOM 1325 N N . GLY A 1 181 ? -8.245 -14.987 11.229 1.00 79.69 181 GLY A N 1
ATOM 1326 C CA . GLY A 1 181 ? -7.862 -14.452 12.538 1.00 79.69 181 GLY A CA 1
ATOM 1327 C C . GLY A 1 181 ? -6.379 -14.092 12.692 1.00 79.69 181 GLY A C 1
ATOM 1328 O O . GLY A 1 181 ? -5.976 -13.684 13.779 1.00 79.69 181 GLY A O 1
ATOM 1329 N N . CYS A 1 182 ? -5.558 -14.209 11.640 1.00 87.12 182 CYS A N 1
ATOM 1330 C CA . CYS A 1 182 ? -4.233 -13.588 11.645 1.00 87.12 182 CYS A CA 1
ATOM 1331 C C . CYS A 1 182 ? -4.372 -12.057 11.590 1.00 87.12 182 CYS A C 1
ATOM 1333 O O . CYS A 1 182 ? -5.239 -11.566 10.861 1.00 87.12 182 CYS A O 1
ATOM 1335 N N . PRO A 1 183 ? -3.522 -11.302 12.310 1.00 89.75 183 PRO A N 1
ATOM 1336 C CA . PRO A 1 183 ? -3.499 -9.853 12.177 1.00 89.75 183 PRO A CA 1
ATOM 1337 C C . PRO A 1 183 ? -3.039 -9.439 10.773 1.00 89.75 183 PRO A C 1
ATOM 1339 O O . PRO A 1 183 ? -2.449 -10.233 10.033 1.00 89.75 183 PRO A O 1
ATOM 1342 N N . ASP A 1 184 ? -3.284 -8.182 10.410 1.00 88.88 184 ASP A N 1
ATOM 1343 C CA . ASP A 1 184 ? -2.764 -7.619 9.161 1.00 88.88 184 ASP A CA 1
ATOM 1344 C C . ASP A 1 184 ? -1.270 -7.292 9.291 1.00 88.88 184 ASP A C 1
ATOM 1346 O O . ASP A 1 184 ? -0.535 -7.376 8.310 1.00 88.88 184 ASP A O 1
ATOM 1350 N N . ASN A 1 185 ? -0.781 -7.043 10.511 1.00 92.44 185 ASN A N 1
ATOM 1351 C CA . ASN A 1 185 ? 0.644 -6.922 10.817 1.00 92.44 185 ASN A CA 1
ATOM 1352 C C . ASN A 1 185 ? 1.067 -7.848 11.974 1.00 92.44 185 ASN A C 1
ATOM 1354 O O . ASN A 1 185 ? 0.379 -7.965 12.988 1.00 92.44 185 ASN A O 1
ATOM 1358 N N . ALA A 1 186 ? 2.234 -8.485 11.870 1.00 93.75 186 ALA A N 1
ATOM 1359 C CA . ALA A 1 186 ? 2.770 -9.385 12.897 1.00 93.75 186 ALA A CA 1
ATOM 1360 C C . ALA A 1 186 ? 2.879 -8.720 14.281 1.00 93.75 186 ALA A C 1
ATOM 1362 O O . ALA A 1 186 ? 2.675 -9.366 15.313 1.00 93.75 186 ALA A O 1
ATOM 1363 N N . PHE A 1 187 ? 3.157 -7.419 14.307 1.00 93.06 187 PHE A N 1
ATOM 1364 C CA . PHE A 1 187 ? 3.366 -6.622 15.512 1.00 93.06 187 PHE A CA 1
ATOM 1365 C C . PHE A 1 187 ? 2.151 -5.782 15.905 1.00 93.06 187 PHE A C 1
ATOM 1367 O O . PHE A 1 187 ? 2.206 -5.119 16.943 1.00 93.06 187 PHE A O 1
ATOM 1374 N N . GLN A 1 188 ? 1.045 -5.899 15.166 1.00 88.81 188 GLN A N 1
ATOM 1375 C CA . GLN A 1 188 ? -0.176 -5.125 15.377 1.00 88.81 188 GLN A CA 1
ATOM 1376 C C . GLN A 1 188 ? -0.614 -5.116 16.848 1.00 88.81 188 GLN A C 1
ATOM 1378 O O . GLN A 1 188 ? -0.612 -6.171 17.517 1.00 88.81 188 GLN A O 1
ATOM 1383 N N . LEU A 1 189 ? -0.984 -3.940 17.357 1.00 87.06 189 LEU A N 1
ATOM 1384 C CA . LEU A 1 189 ? -1.638 -3.808 18.652 1.00 87.06 189 LEU A CA 1
ATOM 1385 C C . LEU A 1 189 ? -3.054 -4.384 18.574 1.00 87.06 189 LEU A C 1
ATOM 1387 O O . LEU A 1 189 ? -3.727 -4.379 17.542 1.00 87.06 189 LEU A O 1
ATOM 1391 N N . VAL A 1 190 ? -3.507 -4.948 19.689 1.00 85.25 190 VAL A N 1
ATOM 1392 C CA . VAL A 1 190 ? -4.865 -5.483 19.770 1.00 85.25 190 VAL A CA 1
ATOM 1393 C C . VAL A 1 190 ? -5.812 -4.294 19.866 1.00 85.25 190 VAL A C 1
ATOM 1395 O O . VAL A 1 190 ? -5.727 -3.511 20.811 1.00 85.25 190 VAL A O 1
ATOM 1398 N N . GLN A 1 191 ? -6.678 -4.146 18.867 1.00 77.62 191 GLN A N 1
ATOM 1399 C CA . GLN A 1 191 ? -7.675 -3.081 18.836 1.00 77.62 191 GLN A CA 1
ATOM 1400 C C . GLN A 1 191 ? -8.717 -3.296 19.949 1.00 77.62 191 GLN A C 1
ATOM 1402 O O . GLN A 1 191 ? -8.986 -4.447 20.321 1.00 77.62 191 GLN A O 1
ATOM 1407 N N . PRO A 1 192 ? -9.330 -2.222 20.480 1.00 69.19 192 PRO A N 1
ATOM 1408 C CA . PRO A 1 192 ? -10.417 -2.343 21.445 1.00 69.19 192 PRO A CA 1
ATOM 1409 C C . PRO A 1 192 ? -11.519 -3.278 20.929 1.00 69.19 192 PRO A C 1
ATOM 1411 O O . PRO A 1 192 ? -11.953 -3.168 19.785 1.00 69.19 192 PRO A O 1
ATOM 1414 N N . GLY A 1 193 ? -11.948 -4.225 21.765 1.00 66.69 193 GLY A N 1
ATOM 1415 C CA . GLY A 1 193 ? -12.985 -5.203 21.413 1.00 66.69 193 GLY A CA 1
ATOM 1416 C C . GLY A 1 193 ? -12.492 -6.471 20.701 1.00 66.69 193 GLY A C 1
ATOM 1417 O O . GLY A 1 193 ? -13.271 -7.409 20.556 1.00 66.69 193 GLY A O 1
ATOM 1418 N N . MET A 1 194 ? -11.212 -6.559 20.323 1.00 73.75 194 MET A N 1
ATOM 1419 C CA . MET A 1 194 ? -10.639 -7.755 19.692 1.00 73.75 194 MET A CA 1
ATOM 1420 C C . MET A 1 194 ? -9.961 -8.686 20.707 1.00 73.75 194 MET A C 1
ATOM 1422 O O . MET A 1 194 ? -9.381 -8.248 21.702 1.00 73.75 194 MET A O 1
ATOM 1426 N N . ALA A 1 195 ? -10.008 -9.995 20.442 1.00 80.25 195 ALA A N 1
ATOM 1427 C CA . ALA A 1 195 ? -9.246 -10.975 21.212 1.00 80.25 195 ALA A CA 1
ATOM 1428 C C . ALA A 1 195 ? -7.733 -10.847 20.921 1.00 80.25 195 ALA A C 1
ATOM 1430 O O . ALA A 1 195 ? -7.355 -10.513 19.795 1.00 80.25 195 ALA A O 1
ATOM 1431 N N . PRO A 1 196 ? -6.847 -11.135 21.894 1.00 86.19 196 PRO A N 1
ATOM 1432 C CA . PRO A 1 196 ? -5.410 -11.120 21.656 1.00 86.19 196 PRO A CA 1
ATOM 1433 C C . PRO A 1 196 ? -4.977 -12.137 20.595 1.00 86.19 196 PRO A C 1
ATOM 1435 O O . PRO A 1 196 ? -5.409 -13.288 20.608 1.00 86.19 196 PRO A O 1
ATOM 1438 N N . PHE A 1 197 ? -4.061 -11.727 19.718 1.00 89.00 197 PHE A N 1
ATOM 1439 C CA . PHE A 1 197 ? -3.468 -12.625 18.728 1.00 89.00 197 PHE A CA 1
ATOM 1440 C C . PHE A 1 197 ? -2.480 -13.598 19.373 1.00 89.00 197 PHE A C 1
ATOM 1442 O O . PHE A 1 197 ? -1.581 -13.189 20.116 1.00 89.00 197 PHE A O 1
ATOM 1449 N N . THR A 1 198 ? -2.596 -14.873 19.017 1.00 91.25 198 THR A N 1
ATOM 1450 C CA . THR A 1 198 ? -1.630 -15.911 19.396 1.00 91.25 198 THR A CA 1
ATOM 1451 C C . THR A 1 198 ? -0.288 -15.720 18.670 1.00 91.25 198 THR A C 1
ATOM 1453 O O . THR A 1 198 ? -0.249 -15.127 17.586 1.00 91.25 198 THR A O 1
ATOM 1456 N N . PRO A 1 199 ? 0.829 -16.256 19.201 1.00 92.00 199 PRO A N 1
ATOM 1457 C CA . PRO A 1 199 ? 2.119 -16.215 18.510 1.00 92.00 199 PRO A CA 1
ATOM 1458 C C . PRO A 1 199 ? 2.067 -16.824 17.103 1.00 92.00 199 PRO A C 1
ATOM 1460 O O . PRO A 1 199 ? 2.623 -16.257 16.167 1.00 92.00 199 PRO A O 1
ATOM 1463 N N . LEU A 1 200 ? 1.334 -17.930 16.927 1.00 90.75 200 LEU A N 1
ATOM 1464 C CA . LEU A 1 200 ? 1.182 -18.587 15.628 1.00 90.75 200 LEU A CA 1
ATOM 1465 C C . LEU A 1 200 ? 0.430 -17.706 14.617 1.00 90.75 200 LEU A C 1
ATOM 1467 O O . LEU A 1 200 ? 0.857 -17.592 13.473 1.00 90.75 200 LEU A O 1
ATOM 1471 N N . GLN A 1 201 ? -0.639 -17.022 15.041 1.00 90.62 201 GLN A N 1
ATOM 1472 C CA . GLN A 1 201 ? -1.353 -16.061 14.189 1.00 90.62 201 GLN A CA 1
ATOM 1473 C C . GLN A 1 201 ? -0.446 -14.905 13.754 1.00 90.62 201 GLN A C 1
ATOM 1475 O O . GLN A 1 201 ? -0.471 -14.497 12.595 1.00 90.62 201 GLN A O 1
ATOM 1480 N N . ARG A 1 202 ? 0.403 -14.401 14.658 1.00 93.56 202 ARG A N 1
ATOM 1481 C CA . ARG A 1 202 ? 1.372 -13.342 14.333 1.00 93.56 202 ARG A CA 1
ATOM 1482 C C . ARG A 1 202 ? 2.430 -13.809 13.336 1.00 93.56 202 ARG A C 1
ATOM 1484 O O . ARG A 1 202 ? 2.761 -13.051 12.432 1.00 93.56 202 ARG A O 1
ATOM 1491 N N . LEU A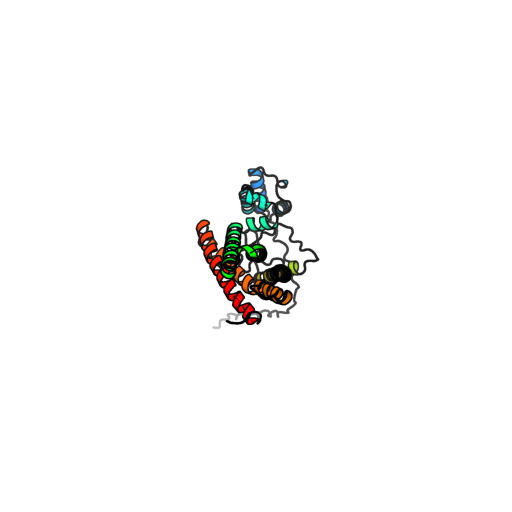 1 203 ? 2.903 -15.052 13.446 1.00 92.25 203 LEU A N 1
ATOM 1492 C CA . LEU A 1 203 ? 3.793 -15.664 12.448 1.00 92.25 203 LEU A CA 1
ATOM 1493 C C . LEU A 1 203 ? 3.092 -15.904 11.101 1.00 92.25 203 LEU A C 1
ATOM 1495 O O . LEU A 1 203 ? 3.738 -15.869 10.057 1.00 92.25 203 LEU A O 1
ATOM 1499 N N . GLY A 1 204 ? 1.772 -16.096 11.108 1.00 92.00 204 GLY A N 1
ATOM 1500 C CA . GLY A 1 204 ? 0.964 -16.215 9.896 1.00 92.00 204 GLY A CA 1
ATOM 1501 C C . GLY A 1 204 ? 0.804 -14.903 9.120 1.00 92.00 204 GLY A C 1
ATOM 1502 O O . GLY A 1 204 ? 0.670 -14.939 7.897 1.00 92.00 204 GLY A O 1
ATOM 1503 N N . ALA A 1 205 ? 0.863 -13.742 9.782 1.00 91.56 205 ALA A N 1
ATOM 1504 C CA . ALA A 1 205 ? 0.638 -12.444 9.138 1.00 91.56 205 ALA A CA 1
ATOM 1505 C C . ALA A 1 205 ? 1.661 -12.111 8.027 1.00 91.56 205 ALA A C 1
ATOM 1507 O O . ALA A 1 205 ? 1.231 -11.782 6.916 1.00 91.56 205 ALA A O 1
ATOM 1508 N N . PRO A 1 206 ? 2.988 -12.271 8.229 1.00 93.88 206 PRO A N 1
ATOM 1509 C CA . PRO A 1 206 ? 3.960 -12.111 7.153 1.00 93.88 206 PRO A CA 1
ATOM 1510 C C . PRO A 1 206 ? 3.724 -13.083 5.998 1.00 93.88 206 PRO A C 1
ATOM 1512 O O . PRO A 1 206 ? 3.853 -12.681 4.850 1.00 93.88 206 PRO A O 1
ATOM 1515 N N . VAL A 1 207 ? 3.328 -14.330 6.259 1.00 93.44 207 VAL A N 1
ATOM 1516 C CA . VAL A 1 207 ? 3.086 -15.322 5.196 1.00 93.44 207 VAL A CA 1
ATOM 1517 C C . VAL A 1 207 ? 1.849 -14.955 4.367 1.00 93.44 207 VAL A C 1
ATOM 1519 O O . VAL A 1 207 ? 1.901 -14.947 3.134 1.00 93.44 207 VAL A O 1
ATOM 1522 N N . ARG A 1 208 ? 0.751 -14.573 5.031 1.00 90.12 208 ARG A N 1
ATOM 1523 C CA . ARG A 1 208 ? -0.488 -14.103 4.390 1.00 90.12 208 ARG A CA 1
ATOM 1524 C C . ARG A 1 208 ? -0.227 -12.880 3.511 1.00 90.12 208 ARG A C 1
ATOM 1526 O O . ARG A 1 208 ? -0.618 -12.867 2.344 1.00 90.12 208 ARG A O 1
ATOM 1533 N N . ASN A 1 209 ? 0.447 -11.867 4.053 1.00 90.88 209 ASN A N 1
ATOM 1534 C CA . ASN A 1 209 ? 0.761 -10.648 3.307 1.00 90.88 209 ASN A CA 1
ATOM 1535 C C . ASN A 1 209 ? 1.776 -10.910 2.203 1.00 90.88 209 ASN A C 1
ATOM 1537 O O . ASN A 1 209 ? 1.606 -10.404 1.099 1.00 90.88 209 ASN A O 1
ATOM 1541 N N . GLY A 1 210 ? 2.775 -11.750 2.470 1.00 92.94 210 GLY A N 1
ATOM 1542 C CA . GLY A 1 210 ? 3.781 -12.151 1.497 1.00 92.94 210 GLY A CA 1
ATOM 1543 C C . GLY A 1 210 ? 3.152 -12.827 0.286 1.00 92.94 210 GLY A C 1
ATOM 1544 O O . GLY A 1 210 ? 3.493 -12.486 -0.837 1.00 92.94 210 GLY A O 1
ATOM 1545 N N . THR A 1 211 ? 2.156 -13.692 0.488 1.00 92.25 211 THR A N 1
ATOM 1546 C CA . THR A 1 211 ? 1.428 -14.346 -0.615 1.00 92.25 211 THR A CA 1
ATOM 1547 C C . THR A 1 211 ? 0.670 -13.335 -1.483 1.00 92.25 211 THR A C 1
ATOM 1549 O O . THR A 1 211 ? 0.713 -13.405 -2.710 1.00 92.25 211 THR A O 1
ATOM 1552 N N . LYS A 1 212 ? 0.005 -12.351 -0.864 1.00 91.12 212 LYS A N 1
ATOM 1553 C CA . LYS A 1 212 ? -0.694 -11.284 -1.600 1.00 91.12 212 LYS A CA 1
ATOM 1554 C C . LYS A 1 212 ? 0.289 -10.376 -2.346 1.00 91.12 212 LYS A C 1
ATOM 1556 O O . LYS A 1 212 ? 0.082 -10.087 -3.520 1.00 91.12 212 LYS A O 1
ATOM 1561 N N . LEU A 1 213 ? 1.368 -9.964 -1.681 1.00 92.00 213 LEU A N 1
ATOM 1562 C CA . LEU A 1 213 ? 2.422 -9.128 -2.259 1.00 92.00 213 LEU A CA 1
ATOM 1563 C C . LEU A 1 213 ? 3.199 -9.853 -3.359 1.00 92.00 213 LEU A C 1
ATOM 1565 O O . LEU A 1 213 ? 3.607 -9.211 -4.318 1.00 92.00 213 LEU A O 1
ATOM 1569 N N . PHE A 1 214 ? 3.348 -11.176 -3.272 1.00 95.12 214 PHE A N 1
ATOM 1570 C CA . PHE A 1 214 ? 3.892 -11.992 -4.353 1.00 95.12 214 PHE A CA 1
ATOM 1571 C C . PHE A 1 214 ? 3.035 -11.859 -5.611 1.00 95.12 214 PHE A C 1
ATOM 1573 O O . PHE A 1 214 ? 3.550 -11.520 -6.672 1.00 95.12 214 PHE A O 1
ATOM 1580 N N . ALA A 1 215 ? 1.722 -12.081 -5.486 1.00 92.31 215 ALA A N 1
ATOM 1581 C CA . ALA A 1 215 ? 0.797 -11.996 -6.612 1.00 92.31 215 ALA A CA 1
ATOM 1582 C C . ALA A 1 215 ? 0.757 -10.582 -7.214 1.00 92.31 215 ALA A C 1
ATOM 1584 O O . ALA A 1 215 ? 0.835 -10.435 -8.433 1.00 92.31 215 ALA A O 1
ATOM 1585 N N . VAL A 1 216 ? 0.700 -9.550 -6.365 1.00 89.69 216 VAL A N 1
ATOM 1586 C CA . VAL A 1 216 ? 0.766 -8.144 -6.793 1.00 89.69 216 VAL A CA 1
ATOM 1587 C C . VAL A 1 216 ? 2.085 -7.849 -7.506 1.00 89.69 216 VAL A C 1
ATOM 1589 O O . VAL A 1 216 ? 2.059 -7.308 -8.606 1.00 89.69 216 VAL A O 1
ATOM 1592 N N . GLY A 1 217 ? 3.224 -8.221 -6.918 1.00 91.81 217 GLY A N 1
ATOM 1593 C CA . GLY A 1 217 ? 4.547 -7.959 -7.481 1.00 91.81 217 GLY A CA 1
ATOM 1594 C C . GLY A 1 217 ? 4.757 -8.656 -8.824 1.00 91.81 217 GLY A C 1
ATOM 1595 O O . GLY A 1 217 ? 5.176 -8.015 -9.786 1.00 91.81 217 GLY A O 1
ATOM 1596 N N . CYS A 1 218 ? 4.386 -9.937 -8.919 1.00 93.44 218 CYS A N 1
ATOM 1597 C CA . CYS A 1 218 ? 4.407 -10.691 -10.172 1.00 93.44 218 CYS A CA 1
ATOM 1598 C C . CYS A 1 218 ? 3.504 -10.052 -11.232 1.00 93.44 218 CYS A C 1
ATOM 1600 O O . CYS A 1 218 ? 3.950 -9.826 -12.351 1.00 93.44 218 CYS A O 1
ATOM 1602 N N . GLY A 1 219 ? 2.247 -9.749 -10.895 1.00 90.38 219 GLY A N 1
ATOM 1603 C CA . GLY A 1 219 ? 1.280 -9.204 -11.849 1.00 90.38 219 GLY A CA 1
ATOM 1604 C C . GLY A 1 219 ? 1.652 -7.805 -12.341 1.00 90.38 219 GLY A C 1
ATOM 1605 O O . GLY A 1 219 ? 1.645 -7.553 -13.545 1.00 90.38 219 GLY A O 1
ATOM 1606 N N . ALA A 1 220 ? 2.028 -6.908 -11.426 1.00 88.19 220 ALA A N 1
ATOM 1607 C CA . ALA A 1 220 ? 2.433 -5.547 -11.763 1.00 88.19 220 ALA A CA 1
ATOM 1608 C C . ALA A 1 220 ? 3.697 -5.540 -12.635 1.00 88.19 220 ALA A C 1
ATOM 1610 O O . ALA A 1 220 ? 3.735 -4.846 -13.651 1.00 88.19 220 ALA A O 1
ATOM 1611 N N . SER A 1 221 ? 4.698 -6.356 -12.285 1.00 90.06 221 SER A N 1
ATOM 1612 C CA . SER A 1 221 ? 5.916 -6.484 -13.086 1.00 90.06 221 SER A CA 1
ATOM 1613 C C . SER A 1 221 ? 5.647 -7.130 -14.443 1.00 90.06 221 SER A C 1
ATOM 1615 O O . SER A 1 221 ? 6.170 -6.644 -15.440 1.00 90.06 221 SER A O 1
ATOM 1617 N N . PHE A 1 222 ? 4.786 -8.148 -14.521 1.00 91.31 222 PHE A N 1
ATOM 1618 C CA . PHE A 1 222 ? 4.428 -8.780 -15.790 1.00 91.31 222 PHE A CA 1
ATOM 1619 C C . PHE A 1 222 ? 3.859 -7.759 -16.769 1.00 91.31 222 PHE A C 1
ATOM 1621 O O . PHE A 1 222 ? 4.345 -7.643 -17.893 1.00 91.31 222 PHE A O 1
ATOM 1628 N N . VAL A 1 223 ? 2.869 -6.981 -16.323 1.00 87.25 223 VAL A N 1
ATOM 1629 C CA . VAL A 1 223 ? 2.254 -5.936 -17.146 1.00 87.25 223 VAL A CA 1
ATOM 1630 C C . VAL A 1 223 ? 3.285 -4.866 -17.506 1.00 87.25 223 VAL A C 1
ATOM 1632 O O . VAL A 1 223 ? 3.429 -4.541 -18.682 1.00 87.25 223 VAL A O 1
ATOM 1635 N N . GLY A 1 224 ? 4.041 -4.358 -16.528 1.00 85.62 224 GLY A N 1
ATOM 1636 C CA . GLY A 1 224 ? 5.033 -3.302 -16.748 1.00 85.62 224 GLY A CA 1
ATOM 1637 C C . GLY A 1 224 ? 6.131 -3.702 -17.737 1.00 85.62 224 GLY A C 1
ATOM 1638 O O . GLY A 1 224 ? 6.429 -2.958 -18.672 1.00 85.62 224 GLY A O 1
ATOM 1639 N N . VAL A 1 225 ? 6.695 -4.901 -17.584 1.00 87.12 225 VAL A N 1
ATOM 1640 C CA . VAL A 1 225 ? 7.748 -5.417 -18.468 1.00 87.12 225 VAL A CA 1
ATOM 1641 C C . VAL A 1 225 ? 7.189 -5.759 -19.848 1.00 87.12 225 VAL A C 1
ATOM 1643 O O . VAL A 1 225 ? 7.831 -5.445 -20.846 1.00 87.12 225 VAL A O 1
ATOM 1646 N N . ALA A 1 226 ? 5.989 -6.344 -19.941 1.00 89.00 226 ALA A N 1
ATOM 1647 C CA . ALA A 1 226 ? 5.360 -6.634 -21.230 1.00 89.00 226 ALA A CA 1
ATOM 1648 C C . ALA A 1 226 ? 5.083 -5.353 -22.032 1.00 89.00 226 ALA A C 1
ATOM 1650 O O . ALA A 1 226 ? 5.422 -5.287 -23.214 1.00 89.00 226 ALA A O 1
ATOM 1651 N N . VAL A 1 227 ? 4.533 -4.320 -21.383 1.00 86.81 227 VAL A N 1
ATOM 1652 C CA . VAL A 1 227 ? 4.299 -3.006 -22.002 1.00 86.81 227 VAL A CA 1
ATOM 1653 C C . VAL A 1 227 ? 5.621 -2.372 -22.429 1.00 86.81 227 VAL A C 1
ATOM 1655 O O . VAL A 1 227 ? 5.749 -1.946 -23.573 1.00 86.81 227 VAL A O 1
ATOM 1658 N N . THR A 1 228 ? 6.628 -2.365 -21.552 1.00 84.50 228 THR A N 1
ATOM 1659 C CA . THR A 1 228 ? 7.945 -1.779 -21.849 1.00 84.50 228 THR A CA 1
ATOM 1660 C C . THR A 1 228 ? 8.620 -2.482 -23.025 1.00 84.50 228 THR A C 1
ATOM 1662 O O . THR A 1 228 ? 9.057 -1.827 -23.967 1.00 84.50 228 THR A O 1
ATOM 1665 N N . ASN A 1 229 ? 8.657 -3.815 -23.030 1.00 89.62 229 ASN A N 1
ATOM 1666 C CA . ASN A 1 229 ? 9.230 -4.578 -24.137 1.00 89.62 229 ASN A CA 1
ATOM 1667 C C . ASN A 1 229 ? 8.465 -4.342 -25.449 1.00 89.62 229 ASN A C 1
ATOM 1669 O O . ASN A 1 229 ? 9.089 -4.208 -26.500 1.00 89.62 229 ASN A O 1
ATOM 1673 N N . GLY A 1 230 ? 7.131 -4.263 -25.394 1.00 88.44 230 GLY A N 1
ATOM 1674 C CA . GLY A 1 230 ? 6.294 -3.967 -26.557 1.00 88.44 230 GLY A CA 1
ATOM 1675 C C . GLY A 1 230 ? 6.554 -2.575 -27.135 1.00 88.44 230 GLY A C 1
ATOM 1676 O O . GLY A 1 230 ? 6.713 -2.433 -28.344 1.00 88.44 230 GLY A O 1
ATOM 1677 N N . LEU A 1 231 ? 6.669 -1.559 -26.277 1.00 85.06 231 LEU A N 1
ATOM 1678 C CA . LEU A 1 231 ? 7.001 -0.192 -26.684 1.00 85.06 231 LEU A CA 1
ATOM 1679 C C . LEU A 1 231 ? 8.417 -0.093 -27.270 1.00 85.06 231 LEU A C 1
ATOM 1681 O O . LEU A 1 231 ? 8.603 0.578 -28.283 1.00 85.06 231 LEU A O 1
ATOM 1685 N N . ILE A 1 232 ? 9.401 -0.790 -26.687 1.00 85.88 232 ILE A N 1
ATOM 1686 C CA . ILE A 1 232 ? 10.764 -0.869 -27.242 1.00 85.88 232 ILE A CA 1
ATOM 1687 C C . ILE A 1 232 ? 10.729 -1.481 -28.647 1.00 85.88 232 ILE A C 1
ATOM 1689 O O . ILE A 1 232 ? 11.328 -0.926 -29.565 1.00 85.88 232 ILE A O 1
ATOM 1693 N N . ALA A 1 233 ? 10.005 -2.590 -28.830 1.00 88.06 233 ALA A N 1
ATOM 1694 C CA . ALA A 1 233 ? 9.876 -3.241 -30.130 1.00 88.06 233 ALA A CA 1
ATOM 1695 C C . ALA A 1 233 ? 9.191 -2.331 -31.161 1.00 88.06 233 ALA A C 1
ATOM 1697 O O . ALA A 1 233 ? 9.674 -2.203 -32.283 1.00 88.06 233 ALA A O 1
ATOM 1698 N N . LEU A 1 234 ? 8.106 -1.655 -30.772 1.00 87.94 234 LEU A N 1
ATOM 1699 C CA . LEU A 1 234 ? 7.391 -0.728 -31.646 1.00 87.94 234 LEU A CA 1
ATOM 1700 C C . LEU A 1 234 ? 8.279 0.449 -32.068 1.00 87.94 234 LEU A C 1
ATOM 1702 O O . LEU A 1 234 ? 8.347 0.768 -33.252 1.00 87.94 234 LEU A O 1
ATOM 1706 N N . ARG A 1 235 ? 8.997 1.072 -31.127 1.00 84.69 235 ARG A N 1
ATOM 1707 C CA . ARG A 1 235 ? 9.914 2.176 -31.441 1.00 84.69 235 ARG A CA 1
ATOM 1708 C C . ARG A 1 235 ? 11.083 1.736 -32.306 1.00 84.69 235 ARG A C 1
ATOM 1710 O O . ARG A 1 235 ? 11.426 2.460 -33.226 1.00 84.69 235 ARG A O 1
ATOM 1717 N N . GLY A 1 236 ? 11.628 0.543 -32.077 1.00 86.00 236 GLY A N 1
ATOM 1718 C CA . GLY A 1 236 ? 12.668 -0.013 -32.944 1.00 86.00 236 GLY A CA 1
ATOM 1719 C C . GLY A 1 236 ? 12.208 -0.216 -34.393 1.00 86.00 236 GLY A C 1
ATOM 1720 O O . GLY A 1 236 ? 13.025 -0.145 -35.304 1.00 86.00 236 GLY A O 1
ATOM 1721 N N . VAL A 1 237 ? 10.908 -0.434 -34.626 1.00 88.69 237 VAL A N 1
ATOM 1722 C CA . VAL A 1 237 ? 10.331 -0.508 -35.980 1.00 88.69 237 VAL A CA 1
ATOM 1723 C C . VAL A 1 237 ? 10.084 0.884 -36.574 1.00 88.69 237 VAL A C 1
ATOM 1725 O O . VAL A 1 237 ? 10.260 1.070 -37.775 1.00 88.69 237 VAL A O 1
ATOM 1728 N N . LEU A 1 238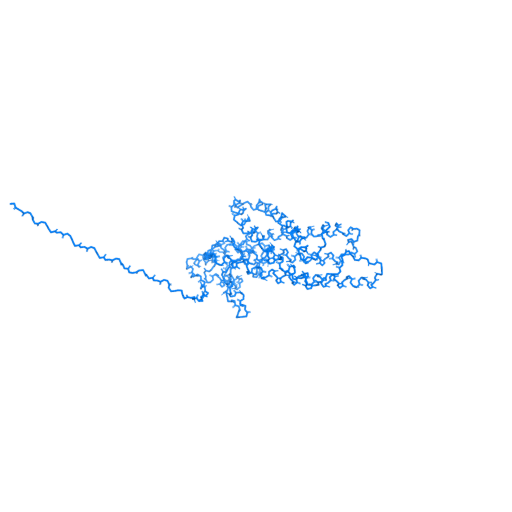 ? 9.660 1.853 -35.757 1.00 89.00 238 LEU A N 1
ATOM 1729 C CA . LEU A 1 238 ? 9.290 3.198 -36.217 1.00 89.00 238 LEU A CA 1
ATOM 1730 C C . LEU A 1 238 ? 10.486 4.148 -36.392 1.00 89.00 238 LEU A C 1
ATOM 1732 O O . LEU A 1 238 ? 10.425 5.037 -37.237 1.00 89.00 238 LEU A O 1
ATOM 1736 N N . ASP A 1 239 ? 11.549 3.974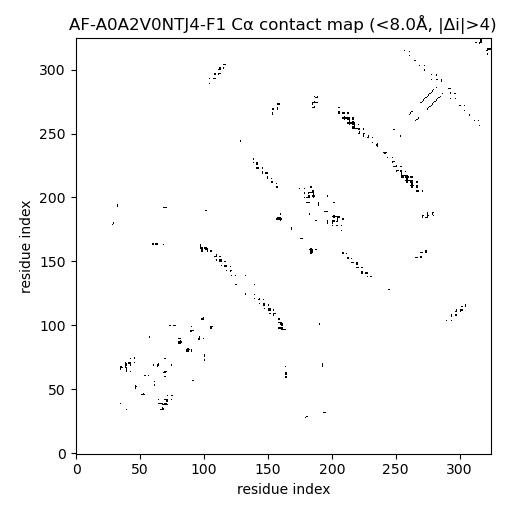 -35.608 1.00 84.94 239 ASP A N 1
ATOM 1737 C CA . ASP A 1 239 ? 12.738 4.826 -35.603 1.00 84.94 239 ASP A CA 1
ATOM 1738 C C . ASP A 1 239 ? 14.019 3.970 -35.661 1.00 84.94 239 ASP A C 1
ATOM 1740 O O . ASP A 1 239 ? 14.466 3.443 -34.639 1.00 84.94 239 ASP A O 1
ATOM 1744 N N . PRO A 1 240 ? 14.651 3.844 -36.845 1.00 79.94 240 PRO A N 1
ATOM 1745 C CA . PRO A 1 240 ? 15.897 3.096 -37.016 1.00 79.94 240 PRO A CA 1
ATOM 1746 C C . PRO A 1 240 ? 17.089 3.639 -36.207 1.00 79.94 240 PRO A C 1
ATOM 1748 O O . PRO A 1 240 ? 18.084 2.933 -36.055 1.00 79.94 240 PRO A O 1
ATOM 1751 N N . GLY A 1 241 ? 17.019 4.882 -35.715 1.00 81.56 241 GLY A N 1
ATOM 1752 C CA . GLY A 1 241 ? 18.034 5.492 -34.852 1.00 81.56 241 GLY A CA 1
ATOM 1753 C C . GLY A 1 241 ? 17.806 5.252 -33.356 1.00 81.56 241 GLY A C 1
ATOM 1754 O O . GLY A 1 241 ? 18.635 5.664 -32.541 1.00 81.56 241 GLY A O 1
ATOM 1755 N N . PHE A 1 242 ? 16.705 4.598 -32.973 1.00 81.69 242 PHE A N 1
ATOM 1756 C CA . PHE A 1 242 ? 16.352 4.377 -31.576 1.00 81.69 242 PHE A CA 1
ATOM 1757 C C . PHE A 1 242 ? 17.293 3.366 -30.905 1.00 81.69 242 PHE A C 1
ATOM 1759 O O . PHE A 1 242 ? 17.291 2.173 -31.210 1.00 81.69 242 PHE A O 1
ATOM 1766 N N . ALA A 1 243 ? 18.064 3.842 -29.926 1.00 80.94 243 ALA A N 1
ATOM 1767 C CA . ALA A 1 243 ? 18.868 3.006 -29.043 1.00 80.94 243 ALA A CA 1
ATOM 1768 C C . ALA A 1 243 ? 18.172 2.894 -27.674 1.00 80.94 243 ALA A C 1
ATOM 1770 O O . ALA A 1 243 ? 18.143 3.876 -26.928 1.00 80.94 243 ALA A O 1
ATOM 1771 N N . PRO A 1 244 ? 17.603 1.730 -27.311 1.00 75.81 244 PRO A N 1
ATOM 1772 C CA . PRO A 1 244 ? 16.911 1.585 -26.039 1.00 75.81 244 PRO A CA 1
ATOM 1773 C C . PRO A 1 244 ? 17.889 1.696 -24.864 1.00 75.81 244 PRO A C 1
ATOM 1775 O O . PRO A 1 244 ? 18.950 1.071 -24.858 1.00 75.81 244 PRO A O 1
ATOM 1778 N N . LEU A 1 245 ? 17.493 2.449 -23.832 1.00 71.31 245 LEU A N 1
ATOM 1779 C CA . LEU A 1 245 ? 18.286 2.645 -22.612 1.00 71.31 245 LEU A CA 1
ATOM 1780 C C . LEU A 1 245 ? 18.607 1.316 -21.905 1.00 71.31 245 LEU A C 1
ATOM 1782 O O . LEU A 1 245 ? 19.691 1.137 -21.356 1.00 71.31 245 LEU A O 1
ATOM 1786 N N . ASN A 1 246 ? 17.649 0.387 -21.905 1.00 74.25 246 ASN A N 1
ATOM 1787 C CA . ASN A 1 246 ? 17.785 -0.934 -21.307 1.00 74.25 246 ASN A CA 1
ATOM 1788 C C . ASN A 1 246 ? 17.419 -2.009 -22.328 1.00 74.25 246 ASN A C 1
ATOM 1790 O O . ASN A 1 246 ? 16.504 -1.833 -23.132 1.00 74.25 246 ASN A O 1
ATOM 1794 N N . GLN A 1 247 ? 18.098 -3.151 -22.244 1.00 78.62 247 GLN A N 1
ATOM 1795 C CA . GLN A 1 247 ? 17.736 -4.327 -23.028 1.00 78.62 247 GLN A CA 1
ATOM 1796 C C . GLN A 1 247 ? 16.350 -4.850 -22.609 1.00 78.62 247 GLN A C 1
ATOM 1798 O O . GL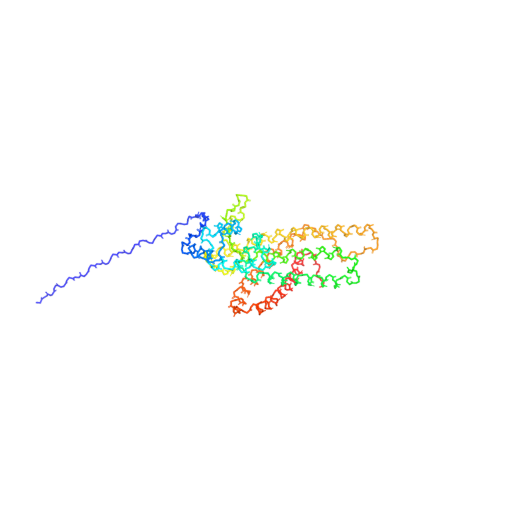N A 1 247 ? 16.026 -4.786 -21.415 1.00 78.62 247 GLN A O 1
ATOM 1803 N N . PRO A 1 248 ? 15.553 -5.397 -23.549 1.00 82.00 248 PRO A N 1
ATOM 1804 C CA . PRO A 1 248 ? 14.292 -6.051 -23.224 1.00 82.00 248 PRO A CA 1
ATOM 1805 C C . PRO A 1 248 ? 14.485 -7.100 -22.130 1.00 82.00 248 PRO A C 1
ATOM 1807 O O . PRO A 1 248 ? 15.374 -7.952 -22.206 1.00 82.00 248 PRO A O 1
ATOM 1810 N N . GLN A 1 249 ? 13.659 -7.033 -21.091 1.00 84.44 249 GLN A N 1
ATOM 1811 C CA . GLN A 1 249 ? 13.792 -7.924 -19.941 1.00 84.44 249 GLN A CA 1
ATOM 1812 C C . GLN A 1 249 ? 13.021 -9.227 -20.174 1.00 84.44 249 GLN A C 1
ATOM 1814 O O . GLN A 1 249 ? 12.009 -9.254 -20.878 1.00 84.44 249 GLN A O 1
ATOM 1819 N N . ASN A 1 250 ? 13.450 -10.323 -19.545 1.00 89.69 250 ASN A N 1
ATOM 1820 C CA . ASN A 1 250 ? 12.660 -11.551 -19.546 1.00 89.69 250 ASN A CA 1
ATOM 1821 C C . ASN A 1 250 ? 11.430 -11.364 -18.645 1.00 89.69 250 ASN A C 1
ATOM 1823 O O . ASN A 1 250 ? 11.555 -11.359 -17.422 1.00 89.69 250 ASN A O 1
ATOM 1827 N N . VAL A 1 251 ? 10.249 -11.245 -19.261 1.00 90.75 251 VAL A N 1
ATOM 1828 C CA . VAL A 1 251 ? 8.984 -10.950 -18.567 1.00 90.75 251 VAL A CA 1
ATOM 1829 C C . VAL A 1 251 ? 8.759 -11.899 -17.389 1.00 90.75 251 VAL A C 1
ATOM 1831 O O . VAL A 1 251 ? 8.497 -11.437 -16.284 1.00 90.75 251 VAL A O 1
ATOM 1834 N N . LEU A 1 252 ? 8.903 -13.213 -17.585 1.00 92.25 252 LEU A N 1
ATOM 1835 C CA . LEU A 1 252 ? 8.623 -14.200 -16.538 1.00 92.25 252 LEU A CA 1
ATOM 1836 C C . LEU A 1 252 ? 9.647 -14.145 -15.404 1.00 92.25 252 LEU A C 1
ATOM 1838 O O . LEU A 1 252 ? 9.261 -14.082 -14.237 1.00 92.25 252 LEU A O 1
ATOM 1842 N N . ALA A 1 253 ? 10.940 -14.145 -15.735 1.00 92.50 253 ALA A N 1
ATOM 1843 C CA . ALA A 1 253 ? 12.001 -14.141 -14.732 1.00 92.50 253 ALA A CA 1
ATOM 1844 C C . ALA A 1 253 ? 11.977 -12.854 -13.895 1.00 92.50 253 ALA A C 1
ATOM 1846 O O . ALA A 1 253 ? 12.028 -12.912 -12.666 1.00 92.50 253 ALA A O 1
ATOM 1847 N N . THR A 1 254 ? 11.821 -11.698 -14.547 1.00 91.38 254 THR A N 1
ATOM 1848 C CA . THR A 1 254 ? 11.722 -10.404 -13.866 1.00 91.38 254 THR A CA 1
ATOM 1849 C C . THR A 1 254 ? 10.460 -10.322 -13.009 1.00 91.38 254 THR A C 1
ATOM 1851 O O . THR A 1 254 ? 10.546 -9.882 -11.863 1.00 91.38 254 THR A O 1
ATOM 1854 N N . SER A 1 255 ? 9.321 -10.830 -13.494 1.00 93.50 255 SER A N 1
ATOM 1855 C CA . SER A 1 255 ? 8.073 -10.855 -12.716 1.00 93.50 255 SER A CA 1
ATOM 1856 C C . SER A 1 255 ? 8.192 -11.701 -11.457 1.00 93.50 255 SER A C 1
ATOM 1858 O O . SER A 1 255 ? 7.829 -11.249 -10.372 1.00 93.50 255 SER A O 1
ATOM 1860 N N . LEU A 1 256 ? 8.751 -12.909 -11.578 1.00 95.38 256 LEU A N 1
ATOM 1861 C CA . LEU A 1 256 ? 8.986 -13.792 -10.437 1.00 95.38 256 LEU A CA 1
ATOM 1862 C C . LEU A 1 256 ? 9.945 -13.158 -9.429 1.00 95.38 256 LEU A C 1
ATOM 1864 O O . LEU A 1 256 ? 9.672 -13.185 -8.230 1.00 95.38 256 LEU A O 1
ATOM 1868 N N . ALA A 1 257 ? 11.032 -12.543 -9.898 1.00 94.62 257 ALA A N 1
ATOM 1869 C CA . ALA A 1 257 ? 11.975 -11.853 -9.028 1.00 94.62 257 ALA A CA 1
ATOM 1870 C C . ALA A 1 257 ? 11.307 -10.704 -8.256 1.00 94.62 257 ALA A C 1
ATOM 1872 O O . ALA A 1 257 ? 11.475 -10.610 -7.039 1.00 94.62 257 ALA A O 1
ATOM 1873 N N . TYR A 1 258 ? 10.496 -9.877 -8.925 1.00 92.94 258 TYR A N 1
ATOM 1874 C CA . TYR A 1 258 ? 9.716 -8.828 -8.265 1.00 92.94 258 TYR A CA 1
ATOM 1875 C C . TYR A 1 258 ? 8.744 -9.399 -7.234 1.00 92.94 258 TYR A C 1
ATOM 1877 O O . TYR A 1 258 ? 8.714 -8.921 -6.100 1.00 92.94 258 TYR A O 1
ATOM 1885 N N . GLY A 1 259 ? 7.989 -10.443 -7.584 1.00 95.12 259 GLY A N 1
ATOM 1886 C CA . GLY A 1 259 ? 7.076 -11.108 -6.657 1.00 95.12 259 GLY A CA 1
ATOM 1887 C C . GLY A 1 259 ? 7.786 -11.640 -5.415 1.00 95.12 259 GLY A C 1
ATOM 1888 O O . GLY A 1 259 ? 7.359 -11.358 -4.294 1.00 95.12 259 GLY A O 1
ATOM 1889 N N . VAL A 1 260 ? 8.901 -12.359 -5.584 1.00 96.56 260 VAL A N 1
ATOM 1890 C CA . VAL A 1 260 ? 9.703 -12.876 -4.461 1.00 96.56 260 VAL A CA 1
ATOM 1891 C C . VAL A 1 260 ? 10.223 -11.730 -3.597 1.00 96.56 260 VAL A C 1
ATOM 1893 O O . VAL A 1 260 ? 10.092 -11.777 -2.372 1.00 96.56 260 VAL A O 1
ATOM 1896 N N . TYR A 1 261 ? 10.772 -10.681 -4.208 1.00 95.62 261 TYR A N 1
ATOM 1897 C CA . TYR A 1 261 ? 11.311 -9.533 -3.483 1.00 95.62 261 TYR A CA 1
ATOM 1898 C C . TYR A 1 261 ? 10.233 -8.772 -2.696 1.00 95.62 261 TYR A C 1
ATOM 1900 O O . TYR A 1 261 ? 10.453 -8.352 -1.553 1.00 95.62 261 TYR A O 1
ATOM 1908 N N . MET A 1 262 ? 9.041 -8.626 -3.278 1.00 94.25 262 MET A N 1
ATOM 1909 C CA . MET A 1 262 ? 7.881 -8.037 -2.614 1.00 94.25 262 MET A CA 1
ATOM 1910 C C . MET A 1 262 ? 7.406 -8.888 -1.433 1.00 94.25 262 MET A C 1
ATOM 1912 O O . MET A 1 262 ? 7.173 -8.358 -0.346 1.00 94.25 262 MET A O 1
ATOM 1916 N N . ALA A 1 263 ? 7.312 -10.204 -1.618 1.00 95.19 263 ALA A N 1
ATOM 1917 C CA . ALA A 1 263 ? 6.834 -11.142 -0.606 1.00 95.19 263 ALA A CA 1
ATOM 1918 C C . ALA A 1 263 ? 7.774 -11.300 0.595 1.00 95.19 263 ALA A C 1
ATOM 1920 O O . ALA A 1 263 ? 7.319 -11.583 1.707 1.00 95.19 263 ALA A O 1
ATOM 1921 N N . THR A 1 264 ? 9.076 -11.135 0.361 1.00 94.38 264 THR A N 1
ATOM 1922 C CA . THR A 1 264 ? 10.131 -11.372 1.349 1.00 94.38 264 THR A CA 1
ATOM 1923 C C . THR A 1 264 ? 10.666 -10.053 1.899 1.00 94.38 264 THR A C 1
ATOM 1925 O O . THR A 1 264 ? 10.157 -9.565 2.906 1.00 94.38 264 THR A O 1
ATOM 1928 N N . SER A 1 265 ? 11.654 -9.449 1.236 1.00 95.44 265 SER A N 1
ATOM 1929 C CA . SER A 1 265 ? 12.347 -8.247 1.705 1.00 95.44 265 SER A CA 1
ATOM 1930 C C . SER A 1 265 ? 11.383 -7.091 1.954 1.00 95.44 265 SER A C 1
ATOM 1932 O O . SER A 1 265 ? 11.401 -6.501 3.033 1.00 95.44 265 SER A O 1
ATOM 1934 N N . SER A 1 266 ? 10.508 -6.783 0.991 1.00 93.69 266 SER A N 1
ATOM 1935 C CA . SER A 1 266 ? 9.595 -5.644 1.132 1.00 93.69 266 SER A CA 1
ATOM 1936 C C . SER A 1 266 ? 8.590 -5.902 2.248 1.00 93.69 266 SER A C 1
ATOM 1938 O O . SER A 1 266 ? 8.557 -5.158 3.218 1.00 93.69 266 SER A O 1
ATOM 1940 N N . ASN A 1 267 ? 7.849 -7.006 2.194 1.00 94.75 267 ASN A N 1
ATOM 1941 C CA . ASN A 1 267 ? 6.900 -7.376 3.241 1.00 94.75 267 ASN A CA 1
ATOM 1942 C C . ASN A 1 267 ? 7.518 -7.346 4.651 1.00 94.75 267 ASN A C 1
ATOM 1944 O O . ASN A 1 267 ? 6.978 -6.674 5.521 1.00 94.75 267 ASN A O 1
ATOM 1948 N N . ILE A 1 268 ? 8.666 -7.996 4.883 1.00 95.38 268 ILE A N 1
ATOM 1949 C CA . ILE A 1 268 ? 9.312 -8.025 6.209 1.00 95.38 268 ILE A CA 1
ATOM 1950 C C . ILE A 1 268 ? 9.662 -6.610 6.679 1.00 95.38 268 ILE A C 1
ATOM 1952 O O . ILE A 1 268 ? 9.383 -6.258 7.827 1.00 95.38 268 ILE A O 1
ATOM 1956 N N . ARG A 1 269 ? 10.215 -5.775 5.793 1.00 96.00 269 ARG A N 1
ATOM 1957 C CA . ARG A 1 269 ? 10.505 -4.377 6.122 1.00 96.00 269 ARG A CA 1
ATOM 1958 C C . ARG A 1 269 ? 9.243 -3.615 6.521 1.00 96.00 269 ARG A C 1
ATOM 1960 O O . ARG A 1 269 ? 9.271 -2.935 7.538 1.00 96.00 269 ARG A O 1
ATOM 1967 N N . TYR A 1 270 ? 8.125 -3.770 5.808 1.00 93.75 270 TYR A N 1
ATOM 1968 C CA . TYR A 1 270 ? 6.874 -3.080 6.166 1.00 93.75 270 TYR A CA 1
ATOM 1969 C C . TYR A 1 270 ? 6.190 -3.671 7.400 1.00 93.75 270 TYR A C 1
ATOM 1971 O O . TYR A 1 270 ? 5.535 -2.929 8.127 1.00 93.75 270 TYR A O 1
ATOM 1979 N N . GLN A 1 271 ? 6.392 -4.956 7.711 1.00 94.12 271 GLN A N 1
ATOM 1980 C CA . GLN A 1 271 ? 5.977 -5.513 9.001 1.00 94.12 271 GLN A CA 1
ATOM 1981 C C . GLN A 1 271 ? 6.666 -4.758 10.150 1.00 94.12 271 GLN A C 1
ATOM 1983 O O . GLN A 1 271 ? 6.004 -4.338 11.099 1.00 94.12 271 GLN A O 1
ATOM 1988 N N . ILE A 1 272 ? 7.976 -4.514 10.024 1.00 95.50 272 ILE A N 1
ATOM 1989 C CA . ILE A 1 272 ? 8.781 -3.789 11.017 1.00 95.50 272 ILE A CA 1
ATOM 1990 C C . ILE A 1 272 ? 8.444 -2.293 11.029 1.00 95.50 272 ILE A C 1
ATOM 1992 O O . ILE A 1 272 ? 8.151 -1.749 12.092 1.00 95.50 272 ILE A O 1
ATOM 1996 N N . VAL A 1 273 ? 8.460 -1.626 9.872 1.00 94.56 273 VAL A N 1
ATOM 1997 C CA . VAL A 1 273 ? 8.200 -0.183 9.764 1.00 94.56 273 VAL A CA 1
ATOM 1998 C C . VAL A 1 273 ? 6.811 0.148 10.294 1.00 94.56 273 VAL A C 1
ATOM 2000 O O . VAL A 1 273 ? 6.706 0.952 11.214 1.00 94.56 273 VAL A O 1
ATOM 2003 N N . ALA A 1 274 ? 5.761 -0.508 9.794 1.00 91.50 274 ALA A N 1
ATOM 2004 C CA . ALA A 1 274 ? 4.396 -0.184 10.202 1.00 91.50 274 ALA A CA 1
ATOM 2005 C C . ALA A 1 274 ? 4.081 -0.656 11.632 1.00 91.50 274 ALA A C 1
ATOM 2007 O O . ALA A 1 274 ? 3.464 0.072 12.403 1.00 91.50 274 ALA A O 1
ATOM 2008 N N . GLY A 1 275 ? 4.513 -1.862 12.011 1.00 91.81 275 GLY A N 1
ATOM 2009 C CA . GLY A 1 275 ? 4.092 -2.470 13.275 1.00 91.81 275 GLY A CA 1
ATOM 2010 C C . GLY A 1 275 ? 5.005 -2.160 14.462 1.00 91.81 275 GLY A C 1
ATOM 2011 O O . GLY A 1 275 ? 4.535 -1.896 15.568 1.00 91.81 275 GLY A O 1
ATOM 2012 N N . VAL A 1 276 ? 6.325 -2.199 14.266 1.00 95.25 276 VAL A N 1
ATOM 2013 C CA . VAL A 1 276 ? 7.292 -1.962 15.352 1.00 95.25 276 VAL A CA 1
ATOM 2014 C C . VAL A 1 276 ? 7.609 -0.480 15.475 1.00 95.25 276 VAL A C 1
ATOM 2016 O O . VAL A 1 276 ? 7.527 0.071 16.570 1.00 95.25 276 VAL A O 1
ATOM 2019 N N . ILE A 1 277 ? 7.983 0.164 14.368 1.00 95.38 277 ILE A N 1
ATOM 2020 C CA . ILE A 1 277 ? 8.493 1.535 14.409 1.00 95.38 277 ILE A CA 1
ATOM 2021 C C . ILE A 1 277 ? 7.346 2.538 14.508 1.00 95.38 277 ILE A C 1
ATOM 2023 O O . ILE A 1 277 ? 7.369 3.383 15.396 1.00 95.38 277 ILE A O 1
ATOM 2027 N N . GLU A 1 278 ? 6.338 2.444 13.640 1.00 92.62 278 GLU A N 1
ATOM 2028 C CA . GLU A 1 278 ? 5.216 3.386 13.632 1.00 92.62 278 GLU A CA 1
ATOM 2029 C C . GLU A 1 278 ? 4.249 3.119 14.789 1.00 92.62 278 GLU A C 1
ATOM 2031 O O . GLU A 1 278 ? 4.176 3.930 15.709 1.00 92.62 278 GLU A O 1
ATOM 2036 N N . GLU A 1 279 ? 3.556 1.979 14.792 1.00 90.94 279 GLU A N 1
ATOM 2037 C CA . GLU A 1 279 ? 2.462 1.719 15.740 1.00 90.94 279 GLU A CA 1
ATOM 2038 C C . GLU A 1 279 ? 2.944 1.574 17.197 1.00 90.94 279 GLU A C 1
ATOM 2040 O O . GLU A 1 279 ? 2.392 2.174 18.122 1.00 90.94 279 GLU A O 1
ATOM 2045 N N . ARG A 1 280 ? 4.003 0.788 17.435 1.00 91.25 280 ARG A N 1
ATOM 2046 C CA . ARG A 1 280 ? 4.532 0.551 18.793 1.00 91.25 280 ARG A CA 1
ATOM 2047 C C . ARG A 1 280 ? 5.549 1.584 19.262 1.00 91.25 280 ARG A C 1
ATOM 2049 O O . ARG A 1 280 ? 5.718 1.728 20.473 1.00 91.25 280 ARG A O 1
ATOM 2056 N N . GLY A 1 281 ? 6.231 2.246 18.335 1.00 93.44 281 GLY A N 1
ATOM 2057 C CA . GLY A 1 281 ? 7.244 3.253 18.620 1.00 93.44 281 GLY A CA 1
ATOM 2058 C C . GLY A 1 281 ? 6.653 4.655 18.575 1.00 93.44 281 GLY A C 1
ATOM 2059 O O . GLY A 1 281 ? 6.257 5.200 19.601 1.00 93.44 281 GLY A O 1
ATOM 2060 N N . ILE A 1 282 ? 6.597 5.232 17.377 1.00 93.25 282 ILE A N 1
ATOM 2061 C CA . ILE A 1 282 ? 6.244 6.632 17.124 1.00 93.25 282 ILE A CA 1
ATOM 2062 C C . ILE A 1 282 ? 4.868 6.977 17.707 1.00 93.25 282 ILE A C 1
ATOM 2064 O O . ILE A 1 282 ? 4.758 7.898 18.513 1.00 93.25 282 ILE A O 1
ATOM 2068 N N . GLU A 1 283 ? 3.826 6.231 17.343 1.00 90.75 283 GLU A N 1
ATOM 2069 C CA . GLU A 1 283 ? 2.441 6.554 17.711 1.00 90.75 283 GLU A CA 1
ATOM 2070 C C . GLU A 1 283 ? 2.178 6.368 19.206 1.00 90.75 283 GLU A C 1
ATOM 2072 O O . GLU A 1 283 ? 1.381 7.100 19.793 1.00 90.75 283 GLU A O 1
ATOM 2077 N N . ARG A 1 284 ? 2.888 5.432 19.844 1.00 89.94 284 ARG A N 1
ATOM 2078 C CA . ARG A 1 284 ? 2.782 5.198 21.286 1.00 89.94 284 ARG A CA 1
ATOM 2079 C C . ARG A 1 284 ? 3.568 6.221 22.108 1.00 89.94 284 ARG A C 1
ATOM 2081 O O . ARG A 1 284 ? 3.087 6.626 23.162 1.00 89.94 284 ARG A O 1
ATOM 2088 N N . LEU A 1 285 ? 4.757 6.624 21.656 1.00 92.06 285 LEU A N 1
ATOM 2089 C CA . LEU A 1 285 ? 5.617 7.585 22.360 1.00 92.06 285 LEU A CA 1
ATOM 2090 C C . LEU A 1 285 ? 5.137 9.032 22.201 1.00 92.06 285 LEU A C 1
ATOM 2092 O O . LEU A 1 285 ? 5.255 9.820 23.135 1.00 92.06 285 LEU A O 1
ATOM 2096 N N . PHE A 1 286 ? 4.577 9.374 21.039 1.00 92.50 286 PHE A N 1
ATOM 2097 C CA . PHE A 1 286 ? 4.132 10.730 20.701 1.00 92.50 286 PHE A CA 1
ATOM 2098 C C . PHE A 1 286 ? 2.611 10.815 20.525 1.00 92.50 286 PHE A C 1
ATOM 2100 O O . PHE A 1 286 ? 2.108 11.598 19.714 1.00 92.50 286 PHE A O 1
ATOM 2107 N N . ALA A 1 287 ? 1.872 10.004 21.289 1.00 87.56 287 ALA A N 1
ATOM 2108 C CA . ALA A 1 287 ? 0.416 9.961 21.256 1.00 87.56 287 ALA A CA 1
ATOM 2109 C C . ALA A 1 287 ? -0.187 11.374 21.385 1.00 87.56 287 ALA A C 1
ATOM 2111 O O . ALA A 1 287 ? 0.162 12.141 22.281 1.00 87.56 287 ALA A O 1
ATOM 2112 N N . GLY A 1 288 ? -1.082 11.731 20.460 1.00 84.00 288 GLY A N 1
ATOM 2113 C CA . GLY A 1 288 ? -1.717 13.053 20.398 1.00 84.00 288 GLY A CA 1
ATOM 2114 C C . GLY A 1 288 ? -0.942 14.122 19.615 1.00 84.00 288 GLY A C 1
ATOM 2115 O O . GLY A 1 288 ? -1.539 15.127 19.234 1.00 84.00 288 GLY A O 1
ATOM 2116 N N . ASN A 1 289 ? 0.339 13.912 19.285 1.00 91.38 289 ASN A N 1
ATOM 2117 C CA . ASN A 1 289 ? 1.110 14.821 18.429 1.00 91.38 289 ASN A CA 1
ATOM 2118 C C . ASN A 1 289 ? 1.203 14.304 16.985 1.00 91.38 289 ASN A C 1
ATOM 2120 O O . ASN A 1 289 ? 2.260 13.904 16.495 1.00 91.38 289 ASN A O 1
ATOM 2124 N N . TYR A 1 290 ? 0.073 14.349 16.278 1.00 88.31 290 TYR A N 1
ATOM 2125 C CA . TYR A 1 290 ? -0.061 13.793 14.927 1.00 88.31 290 TYR A CA 1
ATOM 2126 C C . TYR A 1 290 ? 0.923 14.380 13.904 1.00 88.31 290 TYR A C 1
ATOM 2128 O O . TYR A 1 290 ? 1.368 13.671 13.005 1.00 88.31 290 TYR A O 1
ATOM 2136 N N . ARG A 1 291 ? 1.308 15.657 14.046 1.00 91.94 291 ARG A N 1
ATOM 2137 C CA . ARG A 1 291 ? 2.279 16.307 13.147 1.00 91.94 291 ARG A CA 1
ATOM 2138 C C . ARG A 1 291 ? 3.676 15.715 13.305 1.00 91.94 291 ARG A C 1
ATOM 2140 O O . ARG A 1 291 ? 4.339 15.446 12.308 1.00 91.94 291 ARG A O 1
ATOM 2147 N N . LEU A 1 292 ? 4.103 15.488 14.548 1.00 93.12 292 LEU A N 1
ATOM 2148 C CA . LEU A 1 292 ? 5.384 14.849 14.830 1.00 93.12 292 LEU A CA 1
ATOM 2149 C C . LEU A 1 292 ? 5.379 13.389 14.369 1.00 93.12 292 LEU A C 1
ATOM 2151 O O . LEU A 1 292 ? 6.333 12.958 13.727 1.00 93.12 292 LEU A O 1
ATOM 2155 N N . CYS A 1 293 ? 4.287 12.656 14.610 1.00 92.62 293 CYS A N 1
ATOM 2156 C CA . CYS A 1 293 ? 4.141 11.288 14.109 1.00 92.62 293 CYS A CA 1
ATOM 2157 C C . CYS A 1 293 ? 4.257 11.221 12.581 1.00 92.62 293 CYS A C 1
ATOM 2159 O O . CYS A 1 293 ? 4.976 10.371 12.062 1.00 92.62 293 CYS A O 1
ATOM 2161 N N . ALA A 1 294 ? 3.611 12.146 11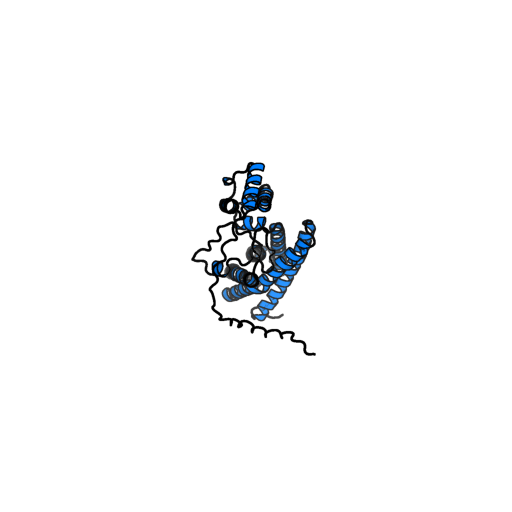.865 1.00 92.38 294 ALA A N 1
ATOM 2162 C CA . ALA A 1 294 ? 3.700 12.240 10.410 1.00 92.38 294 ALA A CA 1
ATOM 2163 C C . ALA A 1 294 ? 5.130 12.541 9.934 1.00 92.38 294 ALA A C 1
ATOM 2165 O O . ALA A 1 294 ? 5.621 11.885 9.019 1.00 92.38 294 ALA A O 1
ATOM 2166 N N . ALA A 1 295 ? 5.822 13.489 10.574 1.00 95.19 295 ALA A N 1
ATOM 2167 C CA . ALA A 1 295 ? 7.201 13.833 10.226 1.00 95.19 295 ALA A CA 1
ATOM 2168 C C . ALA A 1 295 ? 8.171 12.662 10.461 1.00 95.19 295 ALA A C 1
ATOM 2170 O O . ALA A 1 295 ? 9.017 12.372 9.617 1.00 95.19 295 ALA A O 1
ATOM 2171 N N . LEU A 1 296 ? 8.030 11.950 11.580 1.00 95.62 296 LEU A N 1
ATOM 2172 C CA . LEU A 1 296 ? 8.848 10.773 11.875 1.00 95.62 296 LEU A CA 1
ATOM 2173 C C . LEU A 1 296 ? 8.523 9.610 10.928 1.00 95.62 296 LEU A C 1
ATOM 2175 O O . LEU A 1 296 ? 9.441 8.971 10.421 1.00 95.62 296 LEU A O 1
ATOM 2179 N N . SER A 1 297 ? 7.242 9.375 10.629 1.00 93.69 297 SER A N 1
ATOM 2180 C CA . SER A 1 297 ? 6.811 8.390 9.628 1.00 93.69 297 SER A CA 1
ATOM 2181 C C . SER A 1 297 ? 7.410 8.700 8.253 1.00 93.69 297 SER A C 1
ATOM 2183 O O . SER A 1 297 ? 7.966 7.806 7.619 1.00 93.69 297 SER A O 1
ATOM 2185 N N . LEU A 1 298 ? 7.416 9.972 7.833 1.00 94.75 298 LEU A N 1
ATOM 2186 C CA . LEU A 1 298 ? 8.062 10.420 6.597 1.00 94.75 298 LEU A CA 1
ATOM 2187 C C . LEU A 1 298 ? 9.551 10.063 6.568 1.00 94.75 298 LEU A C 1
ATOM 2189 O O . LEU A 1 298 ? 10.022 9.505 5.578 1.00 94.75 298 LEU A O 1
ATOM 2193 N N . LEU A 1 299 ? 10.284 10.337 7.649 1.00 95.94 299 LEU A N 1
ATOM 2194 C CA . LEU A 1 299 ? 11.711 10.019 7.739 1.00 95.94 299 LEU A CA 1
ATOM 2195 C C . LEU A 1 299 ? 11.966 8.511 7.653 1.00 95.94 299 LEU A C 1
ATOM 2197 O O . LEU A 1 299 ? 12.791 8.066 6.852 1.00 95.94 299 LEU A O 1
ATOM 2201 N N . VAL A 1 300 ? 11.240 7.715 8.441 1.00 96.00 300 VAL A N 1
ATOM 2202 C CA . VAL A 1 300 ? 11.418 6.257 8.472 1.00 96.00 300 VAL A CA 1
ATOM 2203 C C . VAL A 1 300 ? 11.031 5.622 7.139 1.00 96.00 300 VAL A C 1
ATOM 2205 O O . VAL A 1 300 ? 11.772 4.778 6.635 1.00 96.00 300 VAL A O 1
ATOM 2208 N N . ARG A 1 301 ? 9.915 6.042 6.533 1.00 94.12 301 ARG A N 1
ATOM 2209 C CA . ARG A 1 301 ? 9.478 5.545 5.221 1.00 94.12 301 ARG A CA 1
ATOM 2210 C C . ARG A 1 301 ? 10.460 5.924 4.126 1.00 94.12 301 ARG A C 1
ATOM 2212 O O . ARG A 1 301 ? 10.849 5.052 3.363 1.00 94.12 301 ARG A O 1
ATOM 2219 N N . THR A 1 302 ? 10.976 7.153 4.126 1.00 93.44 302 THR A N 1
ATOM 2220 C CA . THR A 1 302 ? 12.015 7.575 3.170 1.00 93.44 302 THR A CA 1
ATOM 2221 C C . THR A 1 302 ? 13.264 6.700 3.283 1.00 93.44 302 THR A C 1
ATOM 2223 O O . THR A 1 302 ? 13.753 6.177 2.279 1.00 93.44 302 THR A O 1
ATOM 2226 N N . GLY A 1 303 ? 13.752 6.477 4.509 1.00 94.69 303 GLY A N 1
ATOM 2227 C CA . GLY A 1 303 ? 14.889 5.590 4.758 1.00 94.69 303 GLY A CA 1
ATOM 2228 C C . GLY A 1 303 ? 14.615 4.149 4.319 1.00 94.69 303 GLY A C 1
ATOM 2229 O O . GLY A 1 303 ? 15.467 3.510 3.703 1.00 94.69 303 GLY A O 1
ATOM 2230 N N . ASN A 1 304 ? 13.404 3.649 4.565 1.00 94.94 304 ASN A N 1
ATOM 2231 C CA . ASN A 1 304 ? 12.981 2.323 4.139 1.00 94.94 304 ASN A CA 1
ATOM 2232 C C . ASN A 1 304 ? 12.906 2.184 2.609 1.00 94.94 304 ASN A C 1
ATOM 2234 O O . ASN A 1 304 ? 13.362 1.175 2.071 1.00 94.94 304 ASN A O 1
ATOM 2238 N N . THR A 1 305 ? 12.364 3.169 1.894 1.00 90.62 305 THR A N 1
ATOM 2239 C CA . THR A 1 305 ? 12.296 3.164 0.424 1.00 90.62 305 THR A CA 1
ATOM 2240 C C . THR A 1 305 ? 13.695 3.212 -0.189 1.00 90.62 305 THR A C 1
ATOM 2242 O O . THR A 1 305 ? 13.987 2.475 -1.138 1.00 90.62 305 THR A O 1
ATOM 2245 N N . PHE A 1 306 ? 14.596 4.008 0.395 1.00 90.69 306 PHE A N 1
ATOM 2246 C CA . PHE A 1 306 ? 16.000 4.054 -0.009 1.00 90.69 306 PHE A CA 1
ATOM 2247 C C . PHE A 1 306 ? 16.702 2.707 0.216 1.00 90.69 306 PHE A C 1
ATOM 2249 O O . PHE A 1 306 ? 17.258 2.139 -0.725 1.00 90.69 306 PHE A O 1
ATOM 2256 N N . LEU A 1 307 ? 16.598 2.139 1.424 1.00 93.44 307 LEU A N 1
ATOM 2257 C CA . LEU A 1 307 ? 17.146 0.819 1.746 1.00 93.44 307 LEU A CA 1
ATOM 2258 C C . LEU A 1 307 ? 16.587 -0.267 0.818 1.00 93.44 307 LEU A C 1
ATOM 2260 O O . LEU A 1 307 ? 17.334 -1.101 0.315 1.00 93.44 307 LEU A O 1
ATOM 2264 N N . GLY A 1 308 ? 15.280 -0.242 0.554 1.00 92.38 308 GLY A N 1
ATOM 2265 C CA . GLY A 1 308 ? 14.640 -1.155 -0.387 1.00 92.38 308 GLY A CA 1
ATOM 2266 C C . GLY A 1 308 ? 15.242 -1.058 -1.786 1.00 92.38 308 GLY A C 1
ATOM 2267 O O . GLY A 1 308 ? 15.555 -2.072 -2.400 1.00 92.38 308 GLY A O 1
ATOM 2268 N N . SER A 1 309 ? 15.486 0.156 -2.271 1.00 87.81 309 SER A N 1
ATOM 2269 C CA . SER A 1 309 ? 16.089 0.359 -3.590 1.00 87.81 309 SER A CA 1
ATOM 2270 C C . SER A 1 309 ? 17.505 -0.220 -3.679 1.00 87.81 309 SER A C 1
ATOM 2272 O O . SER A 1 309 ? 17.831 -0.856 -4.679 1.00 87.81 309 SER A O 1
ATOM 2274 N N . LEU A 1 310 ? 18.319 -0.073 -2.627 1.00 90.31 310 LEU A N 1
ATOM 2275 C CA . LEU A 1 310 ? 19.653 -0.682 -2.560 1.00 90.31 310 LEU A CA 1
ATOM 2276 C C . LEU A 1 310 ? 19.576 -2.215 -2.546 1.00 90.31 310 LEU A C 1
ATOM 2278 O O . LEU A 1 310 ? 20.191 -2.879 -3.377 1.00 90.31 310 LEU A O 1
ATOM 2282 N N . LEU A 1 311 ? 18.743 -2.774 -1.664 1.00 93.50 311 LEU A N 1
ATOM 2283 C CA . LEU A 1 311 ? 18.572 -4.222 -1.537 1.00 93.50 311 LEU A CA 1
ATOM 2284 C C . LEU A 1 311 ? 18.009 -4.865 -2.809 1.00 93.50 311 LEU A C 1
ATOM 2286 O O . LEU A 1 311 ? 18.321 -6.017 -3.093 1.00 93.50 311 LEU A O 1
ATOM 2290 N N . TRP A 1 312 ? 17.170 -4.154 -3.567 1.00 91.19 312 TRP A N 1
ATOM 2291 C CA . TRP A 1 312 ? 16.674 -4.633 -4.857 1.00 91.19 312 TRP A CA 1
ATOM 2292 C C . TRP A 1 312 ? 17.812 -4.825 -5.859 1.00 91.19 312 TRP A C 1
ATOM 2294 O O . TRP A 1 312 ? 17.867 -5.864 -6.510 1.00 91.19 312 TRP A O 1
ATOM 2304 N N . VAL A 1 313 ? 18.729 -3.856 -5.960 1.00 87.62 313 VAL A N 1
ATOM 2305 C CA . VAL A 1 313 ? 19.882 -3.932 -6.871 1.00 87.62 313 VAL A CA 1
ATOM 2306 C C . VAL A 1 313 ? 20.753 -5.140 -6.534 1.00 87.62 313 VAL A C 1
ATOM 2308 O O . VAL A 1 313 ? 21.115 -5.912 -7.422 1.00 87.62 313 VAL A O 1
ATOM 2311 N N . ASP A 1 314 ? 21.042 -5.353 -5.254 1.00 90.50 314 ASP A N 1
ATOM 2312 C CA . ASP A 1 314 ? 21.829 -6.510 -4.830 1.00 90.50 314 ASP A CA 1
ATOM 2313 C C . ASP A 1 314 ? 21.070 -7.822 -5.048 1.00 90.50 314 ASP A C 1
ATOM 2315 O O . ASP A 1 314 ? 21.650 -8.800 -5.514 1.00 90.50 314 ASP A O 1
ATOM 2319 N N . PHE A 1 315 ? 19.755 -7.838 -4.823 1.00 92.44 315 PHE A N 1
ATOM 2320 C CA . PHE A 1 315 ? 18.915 -9.002 -5.093 1.00 92.44 315 PHE A CA 1
ATOM 2321 C C . PHE A 1 315 ? 18.927 -9.406 -6.574 1.00 92.44 315 PHE A C 1
ATOM 2323 O O . PHE A 1 315 ? 19.125 -10.579 -6.890 1.00 92.44 315 PHE A O 1
ATOM 2330 N N . VAL A 1 316 ? 18.776 -8.460 -7.506 1.00 89.12 316 VAL A N 1
ATOM 2331 C CA . VAL A 1 316 ? 18.811 -8.786 -8.943 1.00 89.12 316 VAL A CA 1
ATOM 2332 C C . VAL A 1 316 ? 20.207 -9.182 -9.428 1.00 89.12 316 VAL A C 1
ATOM 2334 O O . VAL A 1 316 ? 20.317 -10.012 -10.332 1.00 89.12 316 VAL A O 1
ATOM 2337 N N . ARG A 1 317 ? 21.271 -8.651 -8.809 1.00 86.94 317 ARG A N 1
ATOM 2338 C CA . ARG A 1 317 ? 22.658 -9.088 -9.049 1.00 86.94 317 ARG A CA 1
ATOM 2339 C C . ARG A 1 317 ? 22.887 -10.518 -8.571 1.00 86.94 317 ARG A C 1
ATOM 2341 O O . ARG A 1 317 ? 23.464 -11.310 -9.309 1.00 86.94 317 ARG A O 1
ATOM 2348 N N . LEU A 1 318 ? 22.391 -10.867 -7.382 1.00 89.88 318 LEU A N 1
ATOM 2349 C CA . LEU A 1 318 ? 22.452 -12.231 -6.844 1.00 89.88 318 LEU A CA 1
ATOM 2350 C C . LEU A 1 318 ? 21.727 -13.240 -7.743 1.00 89.88 318 LEU A C 1
ATOM 2352 O O . LEU A 1 318 ? 22.170 -14.375 -7.875 1.00 89.88 318 LEU A O 1
ATOM 2356 N N . LEU A 1 319 ? 20.649 -12.816 -8.404 1.00 88.94 319 LEU A N 1
ATOM 2357 C CA . LEU A 1 319 ? 19.934 -13.621 -9.397 1.00 88.94 319 LEU A CA 1
ATOM 2358 C C . LEU A 1 319 ? 20.602 -13.634 -10.786 1.00 88.94 319 LEU A C 1
ATOM 2360 O O . LEU A 1 319 ? 20.055 -14.219 -11.717 1.00 88.94 319 LEU A O 1
ATOM 2364 N N . GLY A 1 320 ? 21.756 -12.978 -10.956 1.00 83.62 320 GLY A N 1
ATOM 2365 C CA . GLY A 1 320 ? 22.481 -12.903 -12.228 1.00 83.62 320 GLY A CA 1
ATOM 2366 C C . GLY A 1 320 ? 21.782 -12.075 -13.312 1.00 83.62 320 GLY A C 1
ATOM 2367 O O . GLY A 1 320 ? 22.192 -12.110 -14.470 1.00 83.62 320 GLY A O 1
ATOM 2368 N N . MET A 1 321 ? 20.733 -11.322 -12.964 1.00 81.62 321 MET A N 1
ATOM 2369 C CA . MET A 1 321 ? 19.939 -10.539 -13.921 1.00 81.62 321 MET A CA 1
ATOM 2370 C C . MET A 1 321 ? 20.545 -9.166 -14.232 1.00 81.62 321 MET A C 1
ATOM 2372 O O . MET A 1 321 ? 20.138 -8.516 -15.193 1.00 81.62 321 MET A O 1
ATOM 2376 N N . GLN A 1 322 ? 21.507 -8.708 -13.430 1.00 74.31 322 GLN A N 1
ATOM 2377 C CA . GLN A 1 322 ? 22.225 -7.455 -13.646 1.00 74.31 322 GLN A CA 1
ATOM 2378 C C . GLN A 1 322 ? 23.720 -7.666 -13.385 1.00 74.31 322 GLN A C 1
ATOM 2380 O O . GLN A 1 322 ? 24.092 -8.266 -12.378 1.00 74.31 322 GLN A O 1
ATOM 2385 N N . ARG A 1 323 ? 24.589 -7.178 -14.284 1.00 58.25 323 ARG A N 1
ATOM 2386 C CA . ARG A 1 323 ? 26.048 -7.265 -14.101 1.00 58.25 323 ARG A CA 1
ATOM 2387 C C . ARG A 1 323 ? 26.494 -6.347 -12.958 1.00 58.25 323 ARG A C 1
ATOM 2389 O O . ARG A 1 323 ? 25.985 -5.231 -12.826 1.00 58.25 323 ARG A O 1
ATOM 2396 N N . ALA A 1 324 ? 27.439 -6.817 -12.144 1.00 47.94 324 ALA A N 1
ATOM 2397 C CA . ALA A 1 324 ? 28.183 -5.948 -11.241 1.00 47.94 324 ALA A CA 1
ATOM 2398 C C . ALA A 1 324 ? 29.053 -5.021 -12.103 1.00 47.94 324 ALA A C 1
ATOM 2400 O O . ALA A 1 324 ? 29.836 -5.505 -12.920 1.00 47.94 324 ALA A O 1
ATOM 2401 N N . HIS A 1 325 ? 28.830 -3.715 -11.979 1.00 46.09 325 HIS A N 1
ATOM 2402 C CA . HIS A 1 325 ? 29.767 -2.698 -12.445 1.00 46.09 325 HIS A CA 1
ATOM 2403 C C . HIS A 1 325 ? 30.706 -2.362 -11.298 1.00 46.09 325 HIS A C 1
ATOM 2405 O O . HIS A 1 325 ? 30.185 -2.269 -10.160 1.00 46.09 325 HIS A O 1
#

Solvent-accessible surface area (backbone atoms only — not comparable to full-atom values): 18379 Å² total; per-residue (Å²): 144,84,87,85,80,85,82,85,82,85,84,82,83,82,81,82,82,83,78,88,76,90,71,91,70,79,80,71,79,79,70,80,76,79,55,42,68,69,32,32,54,46,26,50,53,50,31,61,73,73,70,51,60,65,85,78,45,58,70,44,56,32,52,20,37,78,55,23,70,34,35,44,69,58,51,50,51,48,53,65,43,51,76,34,76,70,53,26,58,46,48,73,39,67,79,48,31,26,26,54,74,55,30,86,56,45,68,57,56,45,50,44,44,38,49,51,45,49,54,54,46,53,50,52,48,42,68,74,42,49,90,50,35,81,84,39,47,70,59,49,50,47,54,45,52,41,46,44,55,50,41,46,47,59,46,60,54,45,43,45,62,51,83,45,57,92,77,74,60,54,92,89,34,64,65,57,54,76,50,58,82,33,47,43,21,50,53,54,78,71,53,92,92,55,77,79,76,50,73,68,29,27,63,39,11,56,56,56,46,13,55,54,33,21,53,49,28,24,52,42,37,32,53,42,41,49,52,49,40,50,50,52,54,51,43,50,72,75,35,88,83,60,74,72,94,62,79,77,70,59,41,66,63,53,7,51,50,41,6,52,44,33,24,43,63,48,38,54,50,40,36,43,47,53,18,47,46,38,54,61,35,42,48,59,75,43,62,90,41,63,68,60,39,50,53,52,49,46,54,53,49,51,52,47,55,51,53,48,56,54,52,47,56,53,50,39,36,76,69,68,76,41,83,89,127

Foldseek 3Di:
DDDDDDDDDDDDDDDDDDDDDDDDDDDDQPAQDQADPVQLVQLVVLCVVVVHDLVNDDPLQSVCSVRNVDGNVLSVQLVVQCPDDVSVVLCVDQLSVFLCSQPVCLVLLLCLQLVLQLVVLLVVLCVLCPVCSVVPVVLSVLSSVLSNLLSNLLSSQLRFGDPSHPLPDDPPCPLSVVLPPQTSALQDDADPSGDDDDNVSSVVNLVSSLVVQLVSQLVSLLVSLVSVLVVLVVCVVVPVPDDDSDDRADSRVNSNLRSNLRSPVSSVLSSCLVRPPQPVNLCVVVPPPSVSSSVVSSVSSSVSVVVSVVVSVVSCVVVVNDDDD

Nearest PDB structures (foldseek):
  8k4p-assembly1_A  TM=2.350E-01  e=3.255E-01  Human gammaherpesvirus 8

Radius of gyration: 27.54 Å; Cα contacts (8 Å, |Δi|>4): 323; chains: 1; bounding box: 61×62×122 Å

Sequence (325 aa):
MRDHSPRPRPAAPPPPRAASSGGAAAGAAAAPAPARQPDRAAAAALMARVGRPEGSFPPDFAAAIAGGRVGPELLQRYLDLEGQLVVGWLMRFPGFRERLLADPSFLVKLAIEVGIGICTKCTAELTKRGPAFGSELDFVAANVLMALIADFMLVWLPAPTFALGDGRASRFDPLGRAFAGCPDNAFQLVQPGMAPFTPLQRLGAPVRNGTKLFAVGCGASFVGVAVTNGLIALRGVLDPGFAPLNQPQNVLATSLAYGVYMATSSNIRYQIVAGVIEERGIERLFAGNYRLCAALSLLVRTGNTFLGSLLWVDFVRLLGMQRAH

Mean predicted aligned error: 10.65 Å